Protein AF-A0A2T7UKS5-F1 (afdb_monomer_lite)

Radius of gyration: 19.74 Å; chains: 1; bounding box: 50×30×57 Å

pLDDT: mean 91.19, std 11.35, range [45.59, 98.81]

InterPro domains:
  IPR016024 Armadillo-type fold [SSF48371] (32-199)

Sequence (202 aa):
MPEVRHLAETQLARHLPAIPPVVAAEVALARAESLERAWRISPAGRRLWRALLDRAPVALIQLLRTGQGRAVRQLFLRLMRDPAFDTALPMLLREAAHPSLRASALWWLVGGQVSYTAPQGPRWRGDHPAAGRRPLSVTPDVAEVMALGAADRSSQVRKVAAEMLKAYGVLDPQAARAVALRLAEDRNAGVRARAGWFLTPR

Foldseek 3Di:
DVVVVVVVLVVLVVCVVVQQLLNLLVCCLVCVLVQLVSCVVPPSSVVSNVSSCVNHVPNNLVCQQEDDDDSSVQSLLACLVDLVCLVSLVVCLQGRPYVVSVLQSLLCLLVQKHWHFARDDDPPVVDDRDTDMDGRPDNDPNLVSLVSQCPDPDPSSLLSSLVSLVSVCVVPVVSSLVSLVSQCPDPDPSSVVSSVVVVDDD

Secondary structure (DSSP, 8-state):
-HHHHHHHHHHHHHHGGGS-HHHHHHHHHHHHHHHHHHHTT-HHHHHHHHHHHHT-HHHHHHHHHH--HHHHHHHHHHHTTSGGGGGGHHHHHHH-SSHHHHHHHHHHHHHTEEEEEPPP--GGG-----EEEEE-SS---HHHHHHHHHH-SSHHHHHHHHHHHHHHHHH-HHHHHHHHHHHHT-SSHHHHHHHHHHHS--

Structure (mmCIF, N/CA/C/O backbone):
data_AF-A0A2T7UKS5-F1
#
_entry.id   AF-A0A2T7UKS5-F1
#
loop_
_atom_site.group_PDB
_atom_site.id
_atom_site.type_symbol
_atom_site.label_atom_id
_atom_site.label_alt_id
_atom_site.label_comp_id
_atom_site.label_asym_id
_atom_site.label_entity_id
_atom_site.label_seq_id
_atom_site.pdbx_PDB_ins_code
_atom_site.Cartn_x
_atom_site.Cartn_y
_atom_site.Cartn_z
_atom_site.occupancy
_atom_site.B_iso_or_equiv
_atom_site.auth_seq_id
_atom_site.auth_comp_id
_atom_site.auth_asym_id
_atom_site.auth_atom_id
_atom_site.pdbx_PDB_model_num
ATOM 1 N N . MET A 1 1 ? 30.585 6.283 -18.855 1.00 64.12 1 MET A N 1
ATOM 2 C CA . MET A 1 1 ? 30.571 5.931 -20.290 1.00 64.12 1 MET A CA 1
ATOM 3 C C . MET A 1 1 ? 29.226 6.288 -20.922 1.00 64.12 1 MET A C 1
ATOM 5 O O . MET A 1 1 ? 28.274 5.527 -20.771 1.00 64.12 1 MET A O 1
ATOM 9 N N . PRO A 1 2 ? 29.105 7.464 -21.563 1.00 75.88 2 PRO A N 1
ATOM 10 C CA . PRO A 1 2 ? 27.898 7.874 -22.289 1.00 75.88 2 PRO A CA 1
ATOM 11 C C . PRO A 1 2 ? 27.502 6.914 -23.423 1.00 75.88 2 PRO A C 1
ATOM 13 O O . PRO A 1 2 ? 26.316 6.644 -23.585 1.00 75.88 2 PRO A O 1
ATOM 16 N N . GLU A 1 3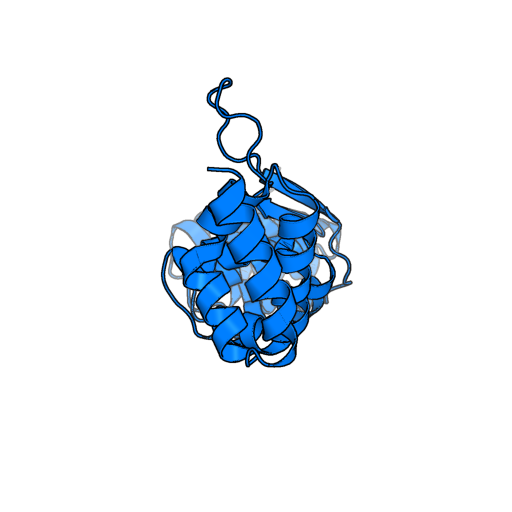 ? 28.481 6.342 -24.130 1.00 82.81 3 GLU A N 1
ATOM 17 C CA . GLU A 1 3 ? 28.281 5.428 -25.268 1.00 82.81 3 GLU A CA 1
ATOM 18 C C . GLU A 1 3 ? 27.598 4.115 -24.870 1.00 82.81 3 GLU A C 1
ATOM 20 O O . GLU A 1 3 ? 26.595 3.736 -25.467 1.00 82.81 3 GLU A O 1
ATOM 25 N N . VAL A 1 4 ? 28.057 3.466 -23.791 1.00 83.56 4 VAL A N 1
ATOM 26 C CA . VAL A 1 4 ? 27.437 2.235 -23.258 1.00 83.56 4 VAL A CA 1
ATOM 27 C C . VAL A 1 4 ? 25.977 2.474 -22.870 1.00 83.56 4 VAL A C 1
ATOM 29 O O . VAL A 1 4 ? 25.109 1.642 -23.129 1.00 83.56 4 VAL A O 1
ATOM 32 N N . ARG A 1 5 ? 25.682 3.631 -22.266 1.00 84.75 5 ARG A N 1
ATOM 33 C CA . ARG A 1 5 ? 24.310 4.002 -21.905 1.00 84.75 5 ARG A CA 1
ATOM 34 C C . ARG A 1 5 ? 23.455 4.239 -23.147 1.00 84.75 5 ARG A C 1
ATOM 36 O O . ARG A 1 5 ? 22.336 3.746 -23.187 1.00 84.75 5 ARG A O 1
ATOM 43 N N . HIS A 1 6 ? 23.969 4.975 -24.130 1.00 87.00 6 HIS A N 1
ATOM 44 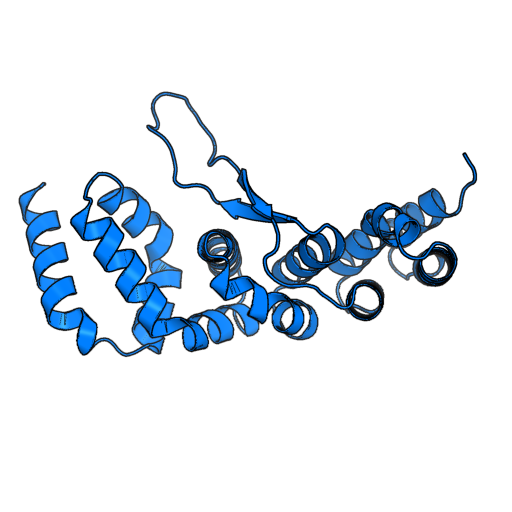C CA . HIS A 1 6 ? 23.244 5.238 -25.369 1.00 87.00 6 HIS A CA 1
ATOM 45 C C . HIS A 1 6 ? 22.943 3.938 -26.128 1.00 87.00 6 HIS A C 1
ATOM 47 O O . HIS A 1 6 ? 21.810 3.724 -26.547 1.00 87.00 6 HIS A O 1
ATOM 53 N N . LEU A 1 7 ? 23.914 3.022 -26.217 1.00 89.38 7 LEU A N 1
ATOM 54 C CA . LEU A 1 7 ? 23.701 1.700 -26.801 1.00 89.38 7 LEU A CA 1
ATOM 55 C C . LEU A 1 7 ? 22.622 0.916 -26.042 1.00 89.38 7 LEU A C 1
ATOM 57 O O . LEU A 1 7 ? 21.720 0.371 -26.670 1.00 89.38 7 LEU A O 1
ATOM 61 N N . ALA A 1 8 ? 22.669 0.893 -24.707 1.00 86.94 8 ALA A N 1
ATOM 62 C CA . ALA A 1 8 ? 21.654 0.220 -23.896 1.00 86.94 8 ALA A CA 1
ATOM 63 C C . ALA A 1 8 ? 20.248 0.818 -24.091 1.00 86.94 8 ALA A C 1
ATOM 65 O O . ALA A 1 8 ? 19.276 0.073 -24.187 1.00 86.94 8 ALA A O 1
ATOM 66 N N . GLU A 1 9 ? 20.135 2.145 -24.183 1.00 90.56 9 GLU A N 1
ATOM 67 C CA . GLU A 1 9 ? 18.873 2.836 -24.474 1.00 90.56 9 GLU A CA 1
ATOM 68 C C . GLU A 1 9 ? 18.340 2.462 -25.862 1.00 90.56 9 GLU A C 1
ATOM 70 O O . GLU A 1 9 ? 17.169 2.111 -25.990 1.00 90.56 9 GLU A O 1
ATOM 75 N N . THR A 1 10 ? 19.198 2.456 -26.884 1.00 92.38 10 THR A N 1
ATOM 76 C CA . THR A 1 10 ? 18.835 2.073 -28.255 1.00 92.38 10 THR A CA 1
ATOM 77 C C . THR A 1 10 ? 18.400 0.610 -28.346 1.00 92.38 10 THR A C 1
ATOM 79 O O . THR A 1 10 ? 17.380 0.309 -28.967 1.00 92.38 10 THR A O 1
ATOM 82 N N . GLN A 1 11 ? 19.129 -0.308 -27.704 1.00 92.19 11 GLN A N 1
ATOM 83 C CA . GLN A 1 11 ? 18.763 -1.726 -27.691 1.00 92.19 11 GLN A CA 1
ATOM 84 C C . GLN A 1 11 ? 17.458 -1.958 -26.931 1.00 92.19 11 GLN A C 1
ATOM 86 O O . GLN A 1 11 ? 16.582 -2.666 -27.424 1.00 92.19 11 GLN A O 1
ATOM 91 N N . LEU A 1 12 ? 17.276 -1.321 -25.771 1.00 89.44 12 LEU A N 1
ATOM 92 C CA . LEU A 1 12 ? 16.014 -1.428 -25.052 1.00 89.44 12 LEU A CA 1
ATOM 93 C C . LEU A 1 12 ? 14.864 -0.876 -25.890 1.00 89.44 12 LEU A C 1
ATOM 95 O O . LEU A 1 12 ? 13.865 -1.563 -26.025 1.00 89.44 12 LEU A O 1
ATOM 99 N N . ALA A 1 13 ? 15.002 0.303 -26.499 1.00 91.88 13 ALA A N 1
ATOM 100 C CA . ALA A 1 13 ? 13.963 0.877 -27.353 1.00 91.88 13 ALA A CA 1
ATOM 101 C C . ALA A 1 13 ? 13.554 -0.073 -28.492 1.00 91.88 13 ALA A C 1
ATOM 103 O O . ALA A 1 13 ? 12.364 -0.248 -28.747 1.00 91.88 13 ALA A O 1
ATOM 104 N N . ARG A 1 14 ? 14.534 -0.727 -29.129 1.00 94.88 14 ARG A N 1
ATOM 105 C CA . ARG A 1 14 ? 14.312 -1.702 -30.204 1.00 94.88 14 ARG A CA 1
ATOM 106 C C . ARG A 1 14 ? 13.566 -2.945 -29.725 1.00 94.88 14 ARG A C 1
ATOM 108 O O . ARG A 1 14 ? 12.664 -3.416 -30.409 1.00 94.88 14 ARG A O 1
ATOM 115 N N . HIS A 1 15 ? 13.954 -3.490 -28.575 1.00 92.38 15 HIS A N 1
ATOM 116 C CA . HIS A 1 15 ? 13.439 -4.772 -28.097 1.00 92.38 15 HIS A CA 1
ATOM 117 C C . HIS A 1 15 ? 12.226 -4.648 -27.174 1.00 92.38 15 HIS A C 1
ATOM 119 O O . HIS A 1 15 ? 11.513 -5.631 -26.991 1.00 92.38 15 HIS A O 1
ATOM 125 N N . LEU A 1 16 ? 11.942 -3.458 -26.637 1.00 90.25 16 LEU A N 1
ATOM 126 C CA . LEU A 1 16 ? 10.852 -3.200 -25.695 1.00 90.25 16 LEU A CA 1
ATOM 127 C C . LEU A 1 16 ? 9.497 -3.792 -26.126 1.00 90.25 16 LEU A C 1
ATOM 129 O O . LEU A 1 16 ? 8.848 -4.406 -25.275 1.00 90.25 16 LEU A O 1
ATOM 133 N N . PRO A 1 17 ? 9.061 -3.691 -27.401 1.00 91.19 17 PRO A N 1
ATOM 134 C CA . PRO A 1 17 ? 7.786 -4.268 -27.830 1.00 91.19 17 PRO A CA 1
ATOM 135 C C . PRO A 1 17 ? 7.723 -5.797 -27.718 1.00 91.19 17 PRO A C 1
ATOM 137 O O . PRO A 1 17 ? 6.633 -6.343 -27.563 1.00 91.19 17 PRO A O 1
ATOM 140 N N . ALA A 1 18 ? 8.871 -6.476 -27.775 1.00 93.44 18 ALA A N 1
ATOM 141 C CA . ALA A 1 18 ? 8.985 -7.930 -27.713 1.00 93.44 18 ALA A CA 1
ATOM 142 C C . ALA A 1 18 ? 9.259 -8.462 -26.295 1.00 93.44 18 ALA A C 1
ATOM 144 O O . ALA A 1 18 ? 9.181 -9.668 -26.080 1.00 93.44 18 ALA A O 1
ATOM 145 N N . ILE A 1 19 ? 9.571 -7.596 -25.319 1.00 92.88 19 ILE A N 1
ATOM 146 C CA . ILE A 1 19 ? 9.811 -8.023 -23.934 1.00 92.88 19 ILE A CA 1
ATOM 147 C C . ILE A 1 19 ? 8.487 -8.513 -23.319 1.00 92.88 19 ILE A C 1
ATOM 149 O O . ILE A 1 19 ? 7.530 -7.728 -23.247 1.00 92.88 19 ILE A O 1
ATOM 153 N N . PRO A 1 20 ? 8.418 -9.772 -22.835 1.00 95.25 20 PRO A N 1
ATOM 154 C CA . PRO A 1 20 ? 7.239 -10.275 -22.141 1.00 95.25 20 PRO A CA 1
ATOM 155 C C . PRO A 1 20 ? 6.973 -9.496 -20.841 1.00 95.25 20 PRO A C 1
ATOM 157 O O . PRO A 1 20 ? 7.925 -9.184 -20.118 1.00 95.25 20 PRO A O 1
ATOM 160 N N . PRO A 1 21 ? 5.704 -9.237 -20.468 1.00 95.00 21 PRO A N 1
ATOM 161 C CA . PRO A 1 21 ? 5.367 -8.510 -19.240 1.00 95.00 21 PRO A CA 1
ATOM 162 C C . PRO A 1 21 ? 5.988 -9.096 -17.963 1.00 95.00 21 PRO A C 1
ATOM 164 O O . PRO A 1 21 ? 6.411 -8.352 -17.082 1.00 95.00 21 PRO A O 1
ATOM 167 N N . VAL A 1 22 ? 6.088 -10.426 -17.872 1.00 95.19 22 VAL A N 1
ATOM 168 C CA . VAL A 1 22 ? 6.712 -11.113 -16.727 1.00 95.19 22 VAL A CA 1
ATOM 169 C C . VAL A 1 22 ? 8.200 -10.777 -16.630 1.00 95.19 22 VAL A C 1
ATOM 171 O O . VAL A 1 22 ? 8.664 -10.374 -15.568 1.00 95.19 22 VAL A O 1
ATOM 174 N N . VAL A 1 23 ? 8.925 -10.822 -17.751 1.00 94.56 23 VAL A N 1
ATOM 175 C CA . VAL A 1 23 ? 10.351 -10.463 -17.802 1.00 94.56 23 VAL A CA 1
ATOM 176 C C . VAL A 1 23 ? 10.550 -8.990 -17.442 1.00 94.56 23 VAL A C 1
ATOM 178 O O . VAL A 1 23 ? 11.461 -8.649 -16.691 1.00 94.56 23 VAL A O 1
ATOM 181 N N . ALA A 1 24 ? 9.675 -8.097 -17.915 1.00 93.44 24 ALA A N 1
ATOM 182 C CA . ALA A 1 24 ? 9.709 -6.687 -17.528 1.00 93.44 24 ALA A CA 1
ATOM 183 C C . ALA A 1 24 ? 9.529 -6.497 -16.007 1.00 93.44 24 ALA A C 1
ATOM 185 O O . ALA A 1 24 ? 10.262 -5.715 -15.395 1.00 93.44 24 ALA A O 1
ATOM 186 N N . ALA A 1 25 ? 8.610 -7.241 -15.383 1.00 94.94 25 ALA A N 1
ATOM 187 C CA . ALA A 1 25 ? 8.399 -7.213 -13.936 1.00 94.94 25 ALA A CA 1
ATOM 188 C C . ALA A 1 25 ? 9.594 -7.784 -13.148 1.00 94.94 25 ALA A C 1
ATOM 190 O O . ALA A 1 25 ? 9.995 -7.205 -12.136 1.00 94.94 25 ALA A O 1
ATOM 191 N N . GLU A 1 26 ? 10.210 -8.868 -13.622 1.00 93.88 26 GLU A N 1
ATOM 192 C CA . GLU A 1 26 ? 11.418 -9.454 -13.025 1.00 93.88 26 GLU A CA 1
ATOM 193 C C . GLU A 1 26 ? 12.613 -8.500 -13.099 1.00 93.88 26 GLU A C 1
ATOM 195 O O . GLU A 1 26 ? 13.299 -8.272 -12.098 1.00 93.88 26 GLU A O 1
ATOM 200 N N . VAL A 1 27 ? 12.824 -7.869 -14.258 1.00 92.38 27 VAL A N 1
ATOM 201 C CA . VAL A 1 27 ? 13.844 -6.828 -14.430 1.00 92.38 27 VAL A CA 1
ATOM 202 C C . VAL A 1 27 ? 13.574 -5.665 -13.481 1.00 92.38 27 VAL A C 1
ATOM 204 O O . VAL A 1 27 ? 14.508 -5.159 -12.853 1.00 92.38 27 VAL A O 1
ATOM 207 N N . ALA A 1 28 ? 12.313 -5.257 -13.323 1.00 92.69 28 ALA A N 1
ATOM 208 C CA . ALA A 1 28 ? 11.955 -4.205 -12.387 1.00 92.69 28 ALA A CA 1
ATOM 209 C C . ALA A 1 28 ? 12.294 -4.588 -10.940 1.00 92.69 28 ALA A C 1
ATOM 211 O O . ALA A 1 28 ? 12.948 -3.811 -10.242 1.00 92.69 28 ALA A O 1
ATOM 212 N N . LEU A 1 29 ? 11.937 -5.797 -10.504 1.00 94.31 29 LEU A N 1
ATOM 213 C CA . LEU A 1 29 ? 12.276 -6.290 -9.171 1.00 94.31 29 LEU A CA 1
ATOM 214 C C . LEU A 1 29 ? 13.793 -6.323 -8.940 1.00 94.31 29 LEU A C 1
ATOM 216 O O . LEU A 1 29 ? 14.269 -5.868 -7.899 1.00 94.31 29 LEU A O 1
ATOM 220 N N . ALA A 1 30 ? 14.550 -6.842 -9.907 1.00 92.56 30 ALA A N 1
ATOM 221 C CA . ALA A 1 30 ? 15.983 -7.060 -9.763 1.00 92.56 30 ALA A CA 1
ATOM 222 C C . ALA A 1 30 ? 16.814 -5.776 -9.917 1.00 92.56 30 ALA A C 1
ATOM 224 O O . ALA A 1 30 ? 17.886 -5.655 -9.318 1.00 92.56 30 ALA A O 1
ATOM 225 N N . ARG A 1 31 ? 16.371 -4.826 -10.753 1.00 89.19 31 ARG A N 1
ATOM 226 C CA . ARG A 1 31 ? 17.226 -3.736 -11.258 1.00 89.19 31 ARG A CA 1
ATOM 227 C C . ARG A 1 31 ? 16.648 -2.331 -11.118 1.00 89.19 31 ARG A C 1
ATOM 229 O O . ARG A 1 31 ? 17.375 -1.395 -11.450 1.00 89.19 31 ARG A O 1
ATOM 236 N N . ALA A 1 32 ? 15.430 -2.137 -10.596 1.00 86.81 32 ALA A N 1
ATOM 237 C CA . ALA A 1 32 ? 14.797 -0.809 -10.520 1.00 86.81 32 ALA A CA 1
ATOM 238 C C . ALA A 1 32 ? 15.717 0.274 -9.934 1.00 86.81 32 ALA A C 1
ATOM 240 O O . ALA A 1 32 ? 15.843 1.351 -10.505 1.00 86.81 32 ALA A O 1
ATOM 241 N N . GLU A 1 33 ? 16.412 0.001 -8.825 1.00 84.50 33 GLU A N 1
ATOM 242 C CA . GLU A 1 33 ? 17.302 1.000 -8.220 1.00 84.50 33 GLU A CA 1
ATOM 243 C C . GLU A 1 33 ? 18.474 1.384 -9.128 1.00 84.50 33 GLU A C 1
ATOM 245 O O . GLU A 1 33 ? 18.792 2.566 -9.282 1.00 84.50 33 GLU A O 1
ATOM 250 N N . SER A 1 34 ? 19.129 0.386 -9.720 1.00 83.69 34 SER A N 1
ATOM 251 C CA . SER A 1 34 ? 20.268 0.604 -10.607 1.00 83.69 34 SER A CA 1
ATOM 252 C C . SER A 1 34 ? 19.845 1.346 -11.871 1.00 83.69 34 SER A C 1
ATOM 254 O O . SER A 1 34 ? 20.541 2.276 -12.275 1.00 83.69 34 SER A O 1
ATOM 256 N N . LEU A 1 35 ? 18.700 0.979 -12.456 1.00 82.50 35 LEU A N 1
ATOM 257 C CA . LEU A 1 35 ? 18.147 1.621 -13.648 1.00 82.50 35 LEU A CA 1
ATOM 258 C C . LEU A 1 35 ? 17.754 3.072 -13.368 1.00 82.50 35 LEU A C 1
ATOM 260 O O . LEU A 1 35 ? 18.172 3.970 -14.096 1.00 82.50 35 LEU A O 1
ATOM 264 N N . GLU A 1 36 ? 17.050 3.337 -12.266 1.00 81.44 36 GLU A N 1
ATOM 265 C CA . GLU A 1 36 ? 16.684 4.705 -11.890 1.00 81.44 36 GLU A CA 1
ATOM 266 C C . GLU A 1 36 ? 17.908 5.579 -11.630 1.00 81.44 36 GLU A C 1
ATOM 268 O O . GLU A 1 36 ? 17.933 6.736 -12.043 1.00 81.44 36 GLU A O 1
ATOM 273 N N . ARG A 1 37 ? 18.958 5.033 -11.005 1.00 81.44 37 ARG A N 1
ATOM 274 C CA . ARG A 1 37 ? 20.216 5.758 -10.793 1.00 81.44 37 ARG A CA 1
ATOM 275 C C . ARG A 1 37 ? 20.938 6.042 -12.109 1.00 81.44 37 ARG A C 1
ATOM 277 O O . ARG A 1 37 ? 21.385 7.170 -12.318 1.00 81.44 37 ARG A O 1
ATOM 284 N N . ALA A 1 38 ? 21.056 5.038 -12.976 1.00 78.38 38 ALA A N 1
ATOM 285 C CA . ALA A 1 38 ? 21.773 5.138 -14.245 1.00 78.38 38 ALA A CA 1
ATOM 286 C C . ALA A 1 38 ? 21.085 6.102 -15.221 1.00 78.38 38 ALA A C 1
ATOM 288 O O . ALA A 1 38 ? 21.745 6.898 -15.894 1.00 78.38 38 ALA A O 1
ATOM 289 N N . TRP A 1 39 ? 19.754 6.066 -15.267 1.00 79.12 39 TRP A N 1
ATOM 290 C CA . TRP A 1 39 ? 18.955 6.862 -16.192 1.00 79.12 39 TRP A CA 1
ATOM 291 C C . TRP A 1 39 ? 18.416 8.154 -15.589 1.00 79.12 39 TRP A C 1
ATOM 293 O O . TRP A 1 39 ? 17.820 8.950 -16.310 1.00 79.12 39 TRP A O 1
ATOM 303 N N . ARG A 1 40 ? 18.707 8.457 -14.315 1.00 73.50 40 ARG A N 1
ATOM 304 C CA . ARG A 1 40 ? 18.385 9.754 -13.693 1.00 73.50 40 ARG A CA 1
ATOM 305 C C . ARG A 1 40 ? 18.806 10.935 -14.565 1.00 73.50 40 ARG A C 1
ATOM 307 O O . ARG A 1 40 ? 18.060 11.900 -14.673 1.00 73.50 40 ARG A O 1
ATOM 314 N N . ILE A 1 41 ? 19.967 10.840 -15.211 1.00 74.75 41 ILE A N 1
ATOM 315 C CA . ILE A 1 41 ? 20.548 11.896 -16.054 1.00 74.75 41 ILE A CA 1
ATOM 316 C C . ILE A 1 41 ? 20.212 11.765 -17.550 1.00 74.75 41 ILE A C 1
ATOM 318 O O . ILE A 1 41 ? 20.682 12.574 -18.338 1.00 74.75 41 ILE A O 1
ATOM 322 N N . SER A 1 42 ? 19.396 10.782 -17.950 1.00 83.88 42 SER A N 1
ATOM 323 C CA . SER A 1 42 ? 18.981 10.570 -19.344 1.00 83.88 42 SER A CA 1
ATOM 324 C C . SER A 1 42 ? 17.461 10.687 -19.492 1.00 83.88 42 SER A C 1
ATOM 326 O O . SER A 1 42 ? 16.730 9.809 -19.026 1.00 83.88 42 SER A O 1
ATOM 328 N N . PRO A 1 43 ? 16.941 11.739 -20.154 1.00 86.19 43 PRO A N 1
ATOM 329 C CA . PRO A 1 43 ? 15.516 11.836 -20.460 1.00 86.19 43 PRO A CA 1
ATOM 330 C C . PRO A 1 43 ? 14.982 10.632 -21.248 1.00 86.19 43 PRO A C 1
ATOM 332 O O . PRO A 1 43 ? 13.868 10.186 -20.980 1.00 86.19 43 PRO A O 1
ATOM 335 N N . ALA A 1 44 ? 15.776 10.083 -22.174 1.00 88.19 44 ALA A N 1
ATOM 336 C CA . ALA A 1 44 ? 15.412 8.902 -22.955 1.00 88.19 44 ALA A CA 1
ATOM 337 C C . ALA A 1 44 ? 15.316 7.651 -22.073 1.00 88.19 44 ALA A C 1
ATOM 339 O O . ALA A 1 44 ? 14.283 6.984 -22.075 1.00 88.19 44 ALA A O 1
ATOM 340 N N . GLY A 1 45 ? 16.327 7.395 -21.237 1.00 87.62 45 GLY A N 1
ATOM 341 C CA . GLY A 1 45 ? 16.306 6.283 -20.287 1.00 87.62 45 GLY A CA 1
ATOM 342 C C . GLY A 1 45 ? 15.124 6.357 -19.311 1.00 87.62 45 GLY A C 1
ATOM 343 O O . GLY A 1 45 ? 14.460 5.353 -19.071 1.00 87.62 45 GLY A O 1
ATOM 344 N N . ARG A 1 46 ? 14.772 7.552 -18.805 1.00 85.50 46 ARG A N 1
ATOM 345 C CA . ARG A 1 46 ? 13.578 7.719 -17.948 1.00 85.50 46 ARG A CA 1
ATOM 346 C C . ARG A 1 46 ? 12.281 7.344 -18.668 1.00 85.50 46 ARG A C 1
ATOM 348 O O . ARG A 1 46 ? 11.425 6.707 -18.059 1.00 85.50 46 ARG A O 1
ATOM 355 N N . ARG A 1 47 ? 12.136 7.726 -19.943 1.00 89.44 47 ARG A N 1
ATOM 356 C CA . ARG A 1 47 ? 10.970 7.349 -20.759 1.00 89.44 47 ARG A CA 1
ATOM 357 C C . ARG A 1 47 ? 10.921 5.844 -21.006 1.00 89.44 47 ARG A C 1
ATOM 359 O O . ARG A 1 47 ? 9.862 5.257 -20.841 1.00 89.44 47 ARG A O 1
ATOM 366 N N . LEU A 1 48 ? 12.055 5.222 -21.329 1.00 89.88 48 LEU A N 1
ATOM 367 C CA . LEU A 1 48 ? 12.138 3.777 -21.555 1.00 89.88 48 LEU A CA 1
ATOM 368 C C . LEU A 1 48 ? 11.833 2.969 -20.292 1.00 89.88 48 LEU A C 1
ATOM 370 O O . LEU A 1 48 ? 11.127 1.970 -20.368 1.00 89.88 48 LEU A O 1
ATOM 374 N N . TRP A 1 49 ? 12.304 3.418 -19.125 1.00 88.12 49 TRP A N 1
ATOM 375 C CA . TRP A 1 49 ? 11.945 2.799 -17.848 1.00 88.12 49 TRP A CA 1
ATOM 376 C C . TRP A 1 49 ? 10.444 2.841 -17.587 1.00 88.12 49 TRP A C 1
ATOM 378 O O . TRP A 1 49 ? 9.858 1.820 -17.242 1.00 88.12 49 TRP A O 1
ATOM 388 N N . ARG A 1 50 ? 9.816 4.005 -17.784 1.00 87.94 50 ARG A N 1
ATOM 389 C CA . ARG A 1 50 ? 8.365 4.137 -17.631 1.00 87.94 50 ARG A CA 1
ATOM 390 C C . ARG A 1 50 ? 7.625 3.229 -18.612 1.00 87.94 50 ARG A C 1
ATOM 392 O O . ARG A 1 50 ? 6.820 2.420 -18.181 1.00 87.94 50 ARG A O 1
ATOM 399 N N . ALA A 1 51 ? 8.007 3.259 -19.887 1.00 90.56 51 ALA A N 1
ATOM 400 C CA . ALA A 1 51 ? 7.407 2.411 -20.910 1.00 90.56 51 ALA A CA 1
ATOM 401 C C . ALA A 1 51 ? 7.576 0.904 -20.626 1.00 90.56 51 ALA A C 1
ATOM 403 O O . ALA A 1 51 ? 6.711 0.113 -20.989 1.00 90.56 51 ALA A O 1
ATOM 404 N N . LEU A 1 52 ? 8.659 0.486 -19.960 1.00 89.69 52 LEU A N 1
ATOM 405 C CA . LEU A 1 52 ? 8.830 -0.896 -19.502 1.00 89.69 52 LEU A CA 1
ATOM 406 C C . LEU A 1 52 ? 7.829 -1.264 -18.399 1.00 89.69 52 LEU A C 1
ATOM 408 O O . LEU A 1 52 ? 7.246 -2.345 -18.449 1.00 89.69 52 LEU A O 1
ATOM 412 N N . LEU A 1 53 ? 7.617 -0.377 -17.423 1.00 89.62 53 LEU A N 1
ATOM 413 C CA . LEU A 1 53 ? 6.655 -0.597 -16.340 1.00 89.62 53 LEU A CA 1
ATOM 414 C C . LEU A 1 53 ? 5.206 -0.597 -16.848 1.00 89.62 53 LEU A C 1
ATOM 416 O O . LEU A 1 53 ? 4.433 -1.475 -16.464 1.00 89.62 53 LEU A O 1
ATOM 420 N N . ASP A 1 54 ? 4.869 0.320 -17.756 1.00 90.75 54 ASP A N 1
ATOM 421 C CA . ASP A 1 54 ? 3.523 0.476 -18.330 1.00 90.75 54 ASP A CA 1
ATOM 422 C C . ASP A 1 54 ? 3.071 -0.762 -19.119 1.00 90.75 54 ASP A C 1
ATOM 424 O O . ASP A 1 54 ? 1.879 -1.018 -19.276 1.00 90.75 54 ASP A O 1
ATOM 428 N N . ARG A 1 55 ? 4.019 -1.576 -19.594 1.00 88.81 55 ARG A N 1
ATOM 429 C CA . ARG A 1 55 ? 3.736 -2.844 -20.282 1.00 88.81 55 ARG A CA 1
ATOM 430 C C . ARG A 1 55 ? 3.442 -4.006 -19.340 1.00 88.81 55 ARG A C 1
ATOM 432 O O . ARG A 1 55 ? 2.971 -5.047 -19.794 1.00 88.81 55 ARG A O 1
ATOM 439 N N . ALA A 1 56 ? 3.739 -3.862 -18.053 1.00 93.94 56 ALA A N 1
ATOM 440 C CA . ALA A 1 56 ? 3.680 -4.949 -17.089 1.00 93.94 56 ALA A CA 1
ATOM 441 C C . ALA A 1 56 ? 2.821 -4.681 -15.837 1.00 93.94 56 ALA A C 1
ATOM 443 O O . ALA A 1 56 ? 3.117 -5.291 -14.810 1.00 93.94 56 ALA A O 1
ATOM 444 N N . PRO A 1 57 ? 1.748 -3.858 -15.851 1.00 93.44 57 PRO A N 1
ATOM 445 C CA . PRO A 1 57 ? 1.022 -3.523 -14.624 1.00 93.44 57 PRO A CA 1
ATOM 446 C C . PRO A 1 57 ? 0.473 -4.773 -13.928 1.00 93.44 57 PRO A C 1
ATOM 448 O O . PRO A 1 57 ? 0.685 -4.954 -12.731 1.00 93.44 57 PRO A O 1
ATOM 451 N N . VAL A 1 58 ? -0.131 -5.699 -14.681 1.00 95.12 58 VAL A N 1
ATOM 452 C CA . VAL A 1 58 ? -0.661 -6.959 -14.133 1.00 95.12 58 VAL A CA 1
ATOM 453 C C . VAL A 1 58 ? 0.457 -7.835 -13.561 1.00 95.12 58 VAL A C 1
ATOM 455 O O . VAL A 1 58 ? 0.341 -8.306 -12.433 1.00 95.12 58 VAL A O 1
ATOM 458 N N . ALA A 1 59 ? 1.558 -8.026 -14.293 1.00 96.88 59 ALA A N 1
ATOM 459 C CA . ALA A 1 59 ? 2.679 -8.850 -13.835 1.00 96.88 59 ALA A CA 1
ATOM 460 C C . ALA A 1 59 ? 3.375 -8.250 -12.598 1.00 96.88 59 ALA A C 1
ATOM 462 O O . ALA A 1 59 ? 3.717 -8.978 -11.667 1.00 96.88 59 ALA A O 1
ATOM 463 N N . LEU A 1 60 ? 3.518 -6.923 -12.540 1.00 97.12 60 LEU A N 1
ATOM 464 C CA . LEU A 1 60 ? 4.035 -6.203 -11.376 1.00 97.12 60 LEU A CA 1
ATOM 465 C C . LEU A 1 60 ? 3.116 -6.386 -10.165 1.00 97.12 60 LEU A C 1
ATOM 467 O O . LEU A 1 60 ? 3.594 -6.716 -9.085 1.00 97.12 60 LEU A O 1
ATOM 471 N N . ILE A 1 61 ? 1.801 -6.230 -10.338 1.00 97.06 61 ILE A N 1
ATOM 472 C CA . ILE A 1 61 ? 0.820 -6.439 -9.266 1.00 97.06 61 ILE A CA 1
ATOM 473 C C . ILE A 1 61 ? 0.869 -7.887 -8.760 1.00 97.06 61 ILE A C 1
ATOM 475 O O . ILE A 1 61 ? 0.862 -8.110 -7.550 1.00 97.06 61 ILE A O 1
ATOM 479 N N . GLN A 1 62 ? 0.979 -8.868 -9.659 1.00 97.44 62 GLN A N 1
ATOM 480 C CA . GLN A 1 62 ? 1.129 -10.276 -9.286 1.00 97.44 62 GLN A CA 1
ATOM 481 C C . GLN A 1 62 ? 2.401 -10.527 -8.477 1.00 97.44 62 GLN A C 1
ATOM 483 O O . GLN A 1 62 ? 2.348 -11.186 -7.440 1.00 97.44 62 GLN A O 1
ATOM 488 N N . LEU A 1 63 ? 3.519 -9.933 -8.895 1.00 97.19 63 LEU A N 1
ATOM 489 C CA . LEU A 1 63 ? 4.781 -9.998 -8.168 1.00 97.19 63 LEU A CA 1
ATOM 490 C C . LEU A 1 63 ? 4.652 -9.382 -6.769 1.00 97.19 63 LEU A C 1
ATOM 492 O O . LEU A 1 63 ? 5.131 -9.958 -5.795 1.00 97.19 63 LEU A O 1
ATOM 496 N N . LEU A 1 64 ? 3.982 -8.234 -6.639 1.00 97.94 64 LEU A N 1
ATOM 497 C CA . LEU A 1 64 ? 3.725 -7.608 -5.338 1.00 97.94 64 LEU A CA 1
ATOM 498 C C . LEU A 1 64 ? 2.812 -8.457 -4.447 1.00 97.94 64 LEU A C 1
ATOM 500 O O . LEU A 1 64 ? 2.992 -8.485 -3.229 1.00 97.94 64 LEU A O 1
ATOM 504 N N . ARG A 1 65 ? 1.836 -9.143 -5.047 1.00 98.19 65 ARG A N 1
ATOM 505 C CA . ARG A 1 65 ? 0.895 -10.004 -4.336 1.00 98.19 65 ARG A CA 1
ATOM 506 C C . ARG A 1 65 ? 1.586 -11.229 -3.744 1.00 98.19 65 ARG A C 1
ATOM 508 O O . ARG A 1 65 ? 1.368 -11.537 -2.578 1.00 98.19 65 ARG A O 1
ATOM 515 N N . THR A 1 66 ? 2.401 -11.936 -4.518 1.00 97.50 66 THR A N 1
ATOM 516 C CA . THR A 1 66 ? 2.972 -13.230 -4.098 1.00 97.50 66 THR A CA 1
ATOM 517 C C . THR A 1 66 ? 4.384 -13.113 -3.529 1.00 97.50 66 THR A C 1
ATOM 519 O O . THR A 1 66 ? 4.813 -13.962 -2.747 1.00 97.50 66 THR A O 1
ATOM 522 N N . GLY A 1 67 ? 5.106 -12.056 -3.897 1.00 94.56 67 GLY A N 1
ATOM 523 C CA . GLY A 1 67 ? 6.510 -11.871 -3.575 1.00 94.56 67 GLY A CA 1
ATOM 524 C C . GLY A 1 67 ? 6.797 -11.602 -2.097 1.00 94.56 67 GLY A C 1
ATOM 525 O O . GLY A 1 67 ? 5.962 -11.123 -1.326 1.00 94.56 67 GLY A O 1
ATOM 526 N N . GLN A 1 68 ? 8.042 -11.881 -1.709 1.00 92.19 68 GLN A N 1
ATOM 527 C CA . GLN A 1 68 ? 8.569 -11.679 -0.361 1.00 92.19 68 GLN A CA 1
ATOM 528 C C . GLN A 1 68 ? 9.905 -10.930 -0.379 1.00 92.19 68 GLN A C 1
ATOM 530 O O . GLN A 1 68 ? 10.553 -10.763 -1.412 1.00 92.19 68 GLN A O 1
ATOM 535 N N . GLY A 1 69 ? 10.338 -10.490 0.801 1.00 92.69 69 GLY A N 1
ATOM 536 C CA . GLY A 1 69 ? 11.654 -9.895 0.999 1.00 92.69 69 GLY A CA 1
ATOM 537 C C . GLY A 1 69 ? 11.759 -8.415 0.623 1.00 92.69 69 GLY A C 1
ATOM 538 O O . GLY A 1 69 ? 10.817 -7.749 0.185 1.00 92.69 69 GLY A O 1
ATOM 539 N N . ARG A 1 70 ? 12.962 -7.874 0.837 1.00 92.25 70 ARG A N 1
ATOM 540 C CA . ARG A 1 70 ? 13.235 -6.431 0.771 1.00 92.25 70 ARG A CA 1
ATOM 541 C C . ARG A 1 70 ? 13.013 -5.835 -0.620 1.00 92.25 70 ARG A C 1
ATOM 543 O O . ARG A 1 70 ? 12.506 -4.717 -0.709 1.00 92.25 70 ARG A O 1
ATOM 550 N N . ALA A 1 71 ? 13.384 -6.557 -1.677 1.00 92.56 71 ALA A N 1
ATOM 551 C CA . ALA A 1 71 ? 13.275 -6.076 -3.053 1.00 92.56 71 ALA A CA 1
ATOM 552 C C . ALA A 1 71 ? 11.813 -5.809 -3.447 1.00 92.56 71 ALA A C 1
ATOM 554 O O . ALA A 1 71 ? 11.517 -4.764 -4.020 1.00 92.56 71 ALA A O 1
ATOM 555 N N . VAL A 1 72 ? 10.884 -6.680 -3.038 1.00 96.31 72 VAL A N 1
ATOM 556 C CA . VAL A 1 72 ? 9.445 -6.527 -3.313 1.00 96.31 72 VAL A CA 1
ATOM 557 C C . VAL A 1 72 ? 8.890 -5.277 -2.639 1.00 96.31 72 VAL A C 1
ATOM 559 O O . VAL A 1 72 ? 8.250 -4.455 -3.289 1.00 96.31 72 VAL A O 1
ATOM 562 N N . ARG A 1 73 ? 9.208 -5.058 -1.356 1.00 95.50 73 ARG A N 1
ATOM 563 C CA . ARG A 1 73 ? 8.832 -3.821 -0.651 1.00 95.50 73 ARG A CA 1
ATOM 564 C C . ARG A 1 73 ? 9.410 -2.578 -1.329 1.00 95.50 73 ARG A C 1
ATOM 566 O O . ARG A 1 73 ? 8.739 -1.556 -1.450 1.00 95.50 73 ARG A O 1
ATOM 573 N N . GLN A 1 74 ? 10.664 -2.646 -1.747 1.00 92.94 74 GLN A N 1
ATOM 574 C CA . GLN A 1 74 ? 11.331 -1.543 -2.422 1.00 92.94 74 GLN A CA 1
ATOM 575 C C . GLN A 1 74 ? 10.742 -1.247 -3.802 1.00 92.94 74 GLN A C 1
ATOM 577 O O . GLN A 1 74 ? 10.690 -0.081 -4.185 1.00 92.94 74 GLN A O 1
ATOM 582 N N . LEU A 1 75 ? 10.308 -2.266 -4.542 1.00 94.38 75 LEU A N 1
ATOM 583 C CA . LEU A 1 75 ? 9.593 -2.094 -5.800 1.00 94.38 75 LEU A CA 1
ATOM 584 C C . LEU A 1 75 ? 8.203 -1.504 -5.548 1.00 94.38 75 LEU A C 1
ATOM 586 O O . LEU A 1 75 ? 7.853 -0.515 -6.180 1.00 94.38 75 LEU A O 1
ATOM 590 N N . PHE A 1 76 ? 7.461 -2.031 -4.571 1.00 96.62 76 PHE A N 1
ATOM 591 C CA . PHE A 1 76 ? 6.155 -1.509 -4.167 1.00 96.62 76 PHE A CA 1
ATOM 592 C C . PHE A 1 76 ? 6.201 -0.001 -3.911 1.00 96.62 76 PHE A C 1
ATOM 594 O O . PHE A 1 76 ? 5.512 0.761 -4.580 1.00 96.62 76 PHE A O 1
ATOM 601 N N . LEU A 1 77 ? 7.093 0.453 -3.025 1.00 94.44 77 LEU A N 1
ATOM 602 C CA . LEU A 1 77 ? 7.238 1.877 -2.709 1.00 94.44 77 LEU A CA 1
ATOM 603 C C . LEU A 1 77 ? 7.659 2.728 -3.913 1.00 94.44 77 LEU A C 1
ATOM 605 O O . LEU A 1 77 ? 7.436 3.933 -3.901 1.00 94.44 77 LEU A O 1
ATOM 609 N N . ARG A 1 78 ? 8.286 2.143 -4.937 1.00 92.00 78 ARG A N 1
ATOM 610 C CA . ARG A 1 78 ? 8.640 2.850 -6.172 1.00 92.00 78 ARG A CA 1
ATOM 611 C C . ARG A 1 78 ? 7.451 2.976 -7.113 1.00 92.00 78 ARG A C 1
ATOM 613 O O . ARG A 1 78 ? 7.231 4.073 -7.620 1.00 92.00 78 ARG A O 1
ATOM 620 N N . LEU A 1 79 ? 6.697 1.894 -7.312 1.00 93.62 79 LEU A N 1
ATOM 621 C CA . LEU A 1 79 ? 5.513 1.857 -8.179 1.00 93.62 79 LEU A CA 1
ATOM 622 C C . LEU A 1 79 ? 4.413 2.799 -7.683 1.00 93.62 79 LEU A C 1
ATOM 624 O O . LEU A 1 79 ? 3.772 3.463 -8.485 1.00 93.62 79 LEU A O 1
ATOM 628 N N . MET A 1 80 ? 4.284 2.960 -6.364 1.00 94.88 80 MET A N 1
ATOM 629 C CA . MET A 1 80 ? 3.323 3.872 -5.729 1.00 94.88 80 MET A CA 1
ATOM 630 C C . MET A 1 80 ? 3.507 5.358 -6.076 1.00 94.88 80 MET A C 1
ATOM 632 O O . MET A 1 80 ? 2.658 6.180 -5.735 1.00 94.88 80 MET A O 1
ATOM 636 N N . ARG A 1 81 ? 4.577 5.730 -6.786 1.00 91.25 81 ARG A N 1
ATOM 637 C CA . ARG A 1 81 ? 4.687 7.050 -7.425 1.00 91.25 81 ARG A CA 1
ATOM 638 C C . ARG A 1 81 ? 3.582 7.306 -8.440 1.00 91.25 81 ARG A C 1
ATOM 640 O O . ARG A 1 81 ? 3.181 8.453 -8.600 1.00 91.25 81 ARG A O 1
ATOM 647 N N . ASP A 1 82 ? 3.133 6.260 -9.117 1.00 91.38 82 ASP A N 1
ATOM 648 C CA . ASP A 1 82 ? 2.127 6.343 -10.160 1.00 91.38 82 ASP A CA 1
ATOM 649 C C . ASP A 1 82 ? 0.728 6.065 -9.572 1.00 91.38 82 ASP A C 1
ATOM 651 O O . ASP A 1 82 ? 0.519 4.995 -8.988 1.00 91.38 82 ASP A O 1
ATOM 655 N N . PRO A 1 83 ? -0.224 7.012 -9.696 1.00 94.69 83 PRO A N 1
ATOM 656 C CA . PRO A 1 83 ? -1.606 6.838 -9.252 1.00 94.69 83 PRO A CA 1
ATOM 657 C C . PRO A 1 83 ? -2.334 5.634 -9.853 1.00 94.69 83 PRO A C 1
ATOM 659 O O . PRO A 1 83 ? -3.291 5.163 -9.242 1.00 94.69 83 PRO A O 1
ATOM 662 N N . ALA A 1 84 ? -1.900 5.112 -11.005 1.00 92.69 84 ALA A N 1
ATOM 663 C CA . ALA A 1 84 ? -2.530 3.955 -11.640 1.00 92.69 84 ALA A CA 1
ATOM 664 C C . ALA A 1 84 ? -2.507 2.701 -10.745 1.00 92.69 84 ALA A C 1
ATOM 666 O O . ALA A 1 84 ? -3.429 1.883 -10.791 1.00 92.69 84 ALA A O 1
ATOM 667 N N . PHE A 1 85 ? -1.493 2.568 -9.881 1.00 95.56 85 PHE A N 1
ATOM 668 C CA . PHE A 1 85 ? -1.376 1.426 -8.971 1.00 95.56 85 PHE A CA 1
ATOM 669 C C . PHE A 1 85 ? -2.260 1.526 -7.718 1.00 95.56 85 PHE A C 1
ATOM 671 O O . PHE A 1 85 ? -2.334 0.553 -6.965 1.00 95.56 85 PHE A O 1
ATOM 678 N N . ASP A 1 86 ? -2.962 2.641 -7.490 1.00 97.38 86 ASP A N 1
ATOM 679 C CA . ASP A 1 86 ? -3.856 2.778 -6.329 1.00 97.38 86 ASP A CA 1
ATOM 680 C C . ASP A 1 86 ? -5.022 1.793 -6.380 1.00 97.38 86 ASP A C 1
ATOM 682 O O . ASP A 1 86 ? -5.433 1.256 -5.353 1.00 97.38 86 ASP A O 1
ATOM 686 N N . THR A 1 87 ? -5.495 1.480 -7.587 1.00 96.69 87 THR A N 1
ATOM 687 C CA . THR A 1 87 ? -6.551 0.485 -7.832 1.00 96.69 87 THR A CA 1
ATOM 688 C C . THR A 1 87 ? -6.184 -0.911 -7.318 1.00 96.69 87 THR A C 1
ATOM 690 O O . THR A 1 87 ? -7.064 -1.696 -6.970 1.00 96.69 87 THR A O 1
ATOM 693 N N . ALA A 1 88 ? -4.889 -1.221 -7.202 1.00 97.38 88 ALA A N 1
ATOM 694 C CA . ALA A 1 88 ? -4.409 -2.495 -6.683 1.00 97.38 88 ALA A CA 1
ATOM 695 C C . ALA A 1 88 ? -4.327 -2.536 -5.148 1.00 97.38 88 ALA A C 1
ATOM 697 O O . ALA A 1 88 ? -4.222 -3.624 -4.581 1.00 97.38 88 ALA A O 1
ATOM 698 N N . LEU A 1 89 ? -4.364 -1.390 -4.455 1.00 98.31 89 LEU A N 1
ATOM 699 C CA . LEU A 1 89 ? -4.159 -1.323 -3.005 1.00 98.31 89 LEU A CA 1
ATOM 700 C C . LEU A 1 89 ? -5.181 -2.138 -2.195 1.00 98.31 89 LEU A C 1
ATOM 702 O O . LEU A 1 89 ? -4.737 -2.833 -1.279 1.00 98.31 89 LEU A O 1
ATOM 706 N N . PRO A 1 90 ? -6.495 -2.145 -2.509 1.00 97.75 90 PRO A N 1
ATOM 707 C CA . PRO A 1 90 ? -7.451 -2.990 -1.790 1.00 97.75 90 PRO A CA 1
ATOM 708 C C . PRO A 1 90 ? -7.147 -4.486 -1.932 1.00 97.75 90 PRO A C 1
ATOM 710 O O . PRO A 1 90 ? -7.172 -5.223 -0.950 1.00 97.75 90 PRO A O 1
ATOM 713 N N . MET A 1 91 ? -6.791 -4.944 -3.138 1.00 97.69 91 MET A N 1
ATOM 714 C CA . MET A 1 91 ? -6.368 -6.332 -3.353 1.00 97.69 91 MET A CA 1
ATOM 715 C C . MET A 1 91 ? -5.083 -6.631 -2.579 1.00 97.69 91 MET A C 1
ATOM 717 O O . MET A 1 91 ? -5.017 -7.628 -1.865 1.00 97.69 91 MET A O 1
ATOM 721 N N . LEU A 1 92 ? -4.080 -5.751 -2.649 1.00 98.44 92 LEU A N 1
ATOM 722 C CA . LEU A 1 92 ? -2.821 -5.949 -1.934 1.00 98.44 92 LEU A CA 1
ATOM 723 C C . LEU A 1 92 ? -3.029 -5.970 -0.419 1.00 98.44 92 LEU A C 1
ATOM 725 O O . LEU A 1 92 ? -2.384 -6.772 0.245 1.00 98.44 92 LEU A O 1
ATOM 729 N N . LEU A 1 93 ? -3.942 -5.163 0.131 1.00 98.62 93 LEU A N 1
ATOM 730 C CA . LEU A 1 93 ? -4.332 -5.236 1.539 1.00 98.62 93 LEU A CA 1
ATOM 731 C C . LEU A 1 93 ? -4.882 -6.617 1.912 1.00 98.62 93 LEU A C 1
ATOM 733 O O . LEU A 1 93 ? -4.553 -7.113 2.982 1.00 98.62 93 LEU A O 1
ATOM 737 N N . ARG A 1 94 ? -5.689 -7.245 1.053 1.00 98.06 94 ARG A N 1
ATOM 738 C CA . ARG A 1 94 ? -6.279 -8.566 1.329 1.00 98.06 94 ARG A CA 1
ATOM 739 C C . ARG A 1 94 ? -5.277 -9.704 1.130 1.00 98.06 94 ARG A C 1
ATOM 741 O O . ARG A 1 94 ? -5.169 -10.600 1.964 1.00 98.06 94 ARG A O 1
ATOM 748 N N . GLU A 1 95 ? -4.533 -9.667 0.030 1.00 97.94 95 GLU A N 1
ATOM 749 C CA . GLU A 1 95 ? -3.870 -10.854 -0.518 1.00 97.94 95 GLU A CA 1
ATOM 750 C C . GLU A 1 95 ? -2.345 -10.811 -0.444 1.00 97.94 95 GLU A C 1
ATOM 752 O O . GLU A 1 95 ? -1.718 -11.871 -0.500 1.00 97.94 95 GLU A O 1
ATOM 757 N N . ALA A 1 96 ? -1.717 -9.632 -0.309 1.00 98.50 96 ALA A N 1
ATOM 758 C CA . ALA A 1 96 ? -0.263 -9.552 -0.414 1.00 98.50 96 ALA A CA 1
ATOM 759 C C . ALA A 1 96 ? 0.411 -10.433 0.640 1.00 98.50 96 ALA A C 1
ATOM 761 O O . ALA A 1 96 ? 0.162 -10.319 1.844 1.00 98.50 96 ALA A O 1
ATOM 762 N N . ALA A 1 97 ? 1.313 -11.302 0.201 1.00 97.75 97 ALA A N 1
ATOM 763 C CA . ALA A 1 97 ? 2.012 -12.231 1.069 1.00 97.75 97 ALA A CA 1
ATOM 764 C C . ALA A 1 97 ? 2.894 -11.473 2.084 1.00 97.75 97 ALA A C 1
ATOM 766 O O . ALA A 1 97 ? 3.005 -11.877 3.247 1.00 97.75 97 ALA A O 1
ATOM 767 N N . HIS A 1 98 ? 3.449 -10.325 1.682 1.00 97.81 98 HIS A N 1
ATOM 768 C CA . HIS A 1 98 ? 4.298 -9.484 2.519 1.00 97.81 98 HIS A CA 1
ATOM 769 C C . HIS A 1 98 ? 3.467 -8.590 3.477 1.00 97.81 98 HIS A C 1
ATOM 771 O O . HIS A 1 98 ? 2.775 -7.676 3.024 1.00 97.81 98 HIS A O 1
ATOM 777 N N . PRO A 1 99 ? 3.580 -8.731 4.816 1.00 98.00 99 PRO A N 1
ATOM 778 C CA . PRO A 1 99 ? 2.768 -7.965 5.774 1.00 98.00 99 PRO A CA 1
ATOM 779 C C . PRO A 1 99 ? 2.994 -6.450 5.705 1.00 98.00 99 PRO A C 1
ATOM 781 O O . PRO A 1 99 ? 2.046 -5.685 5.831 1.00 98.00 99 PRO A O 1
ATOM 784 N N . SER A 1 100 ? 4.222 -5.992 5.443 1.00 97.75 100 SER A N 1
ATOM 785 C CA . SER A 1 100 ? 4.482 -4.557 5.261 1.00 97.75 100 SER A CA 1
ATOM 786 C C . SER A 1 100 ? 3.806 -3.930 4.034 1.00 97.75 100 SER A C 1
ATOM 788 O O . SER A 1 100 ? 3.617 -2.720 4.047 1.00 97.75 100 SER A O 1
ATOM 790 N N . LEU A 1 101 ? 3.4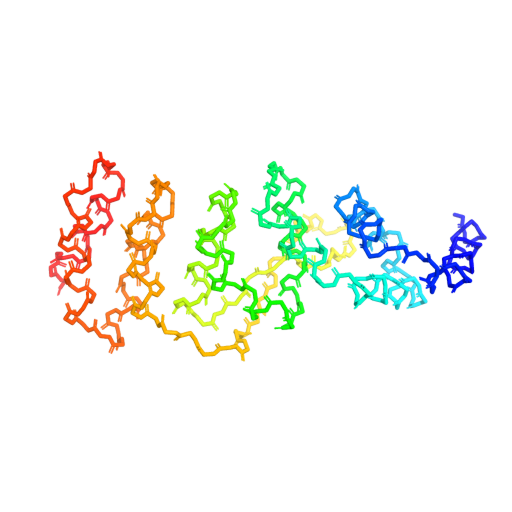61 -4.698 2.989 1.00 98.44 101 LEU A N 1
ATOM 791 C CA . LEU A 1 101 ? 2.654 -4.180 1.873 1.00 98.44 101 LEU A CA 1
ATOM 792 C C . LEU A 1 101 ? 1.218 -3.955 2.344 1.00 98.44 101 LEU A C 1
ATOM 794 O O . LEU A 1 101 ? 0.700 -2.856 2.179 1.00 98.44 101 LEU A O 1
ATOM 798 N N . ARG A 1 102 ? 0.630 -4.952 3.020 1.00 98.69 102 ARG A N 1
ATOM 799 C CA . ARG A 1 102 ? -0.716 -4.856 3.608 1.00 98.69 102 ARG A CA 1
ATOM 800 C C . ARG A 1 102 ? -0.822 -3.699 4.600 1.00 98.69 102 ARG A C 1
ATOM 802 O O . ARG A 1 102 ? -1.731 -2.888 4.507 1.00 98.69 102 ARG A O 1
ATOM 809 N N . ALA A 1 103 ? 0.160 -3.559 5.491 1.00 98.69 103 ALA A N 1
ATOM 810 C CA . ALA A 1 103 ? 0.221 -2.470 6.465 1.00 98.69 103 ALA A CA 1
ATOM 811 C C . ALA A 1 103 ? 0.296 -1.086 5.793 1.00 98.69 103 ALA A C 1
ATOM 813 O O . ALA A 1 103 ? -0.391 -0.160 6.210 1.00 98.69 103 ALA A O 1
ATOM 814 N N . SER A 1 104 ? 1.110 -0.940 4.743 1.00 98.44 104 SER A N 1
ATOM 815 C CA . SER A 1 104 ? 1.183 0.308 3.978 1.00 98.44 104 SER A CA 1
ATOM 816 C C . SER A 1 104 ? -0.111 0.594 3.215 1.00 98.44 104 SER A C 1
ATOM 818 O O . SER A 1 104 ? -0.588 1.721 3.269 1.00 98.44 104 SER A O 1
ATOM 820 N N . ALA A 1 105 ? -0.705 -0.414 2.569 1.00 98.69 105 ALA A N 1
ATOM 821 C CA . ALA A 1 105 ? -1.986 -0.273 1.885 1.00 98.69 105 ALA A CA 1
ATOM 822 C C . ALA A 1 105 ? -3.088 0.173 2.857 1.00 98.69 105 ALA A C 1
ATOM 824 O O . ALA A 1 105 ? -3.760 1.159 2.583 1.00 98.69 105 ALA A O 1
ATOM 825 N N . LEU A 1 106 ? -3.201 -0.468 4.026 1.00 98.81 106 LEU A N 1
ATOM 826 C CA . LEU A 1 106 ? -4.126 -0.070 5.090 1.00 98.81 106 LEU A CA 1
ATOM 827 C C . LEU A 1 106 ? -3.940 1.398 5.489 1.00 98.81 106 LEU A C 1
ATOM 829 O O . LEU A 1 106 ? -4.898 2.165 5.484 1.00 98.81 106 LEU A O 1
ATOM 833 N N . TRP A 1 107 ? -2.703 1.800 5.796 1.00 98.56 107 TRP A N 1
ATOM 834 C CA . TRP A 1 107 ? -2.401 3.179 6.183 1.00 98.56 107 TRP A CA 1
ATOM 835 C C . TRP A 1 107 ? -2.841 4.178 5.108 1.00 98.56 107 TRP A C 1
ATOM 837 O O . TRP A 1 107 ? -3.442 5.202 5.424 1.00 98.56 107 TRP A O 1
ATOM 847 N N . TRP A 1 108 ? -2.541 3.904 3.837 1.00 98.38 108 TRP A N 1
ATOM 848 C CA . TRP A 1 108 ? -2.828 4.839 2.748 1.00 98.38 108 TRP A CA 1
ATOM 849 C C . TRP A 1 108 ? -4.304 4.883 2.370 1.00 98.38 108 TRP A C 1
ATOM 851 O O . TRP A 1 108 ? -4.808 5.968 2.098 1.00 98.38 108 TRP A O 1
ATOM 861 N N . LEU A 1 109 ? -4.995 3.741 2.392 1.00 98.50 109 LEU A N 1
ATOM 862 C CA . LEU A 1 109 ? -6.429 3.661 2.113 1.00 98.50 109 LEU A CA 1
ATOM 863 C C . LEU A 1 109 ? -7.233 4.419 3.181 1.00 98.50 109 LEU A C 1
ATOM 865 O O . LEU A 1 109 ? -8.121 5.187 2.840 1.00 98.50 109 LEU A O 1
ATOM 869 N N . VAL A 1 110 ? -6.882 4.289 4.464 1.00 98.00 110 VAL A N 1
ATOM 870 C CA . VAL A 1 110 ? -7.577 5.027 5.536 1.00 98.00 110 VAL A CA 1
ATOM 871 C C . VAL A 1 110 ? -7.127 6.490 5.598 1.00 98.00 110 VAL A C 1
ATOM 873 O O . VAL A 1 110 ? -7.930 7.382 5.845 1.00 98.00 110 VAL A O 1
ATOM 876 N N . GLY A 1 111 ? -5.836 6.758 5.383 1.00 96.25 111 GLY A N 1
ATOM 877 C CA . GLY A 1 111 ? -5.258 8.099 5.494 1.00 96.25 111 GLY A CA 1
ATOM 878 C C . GLY A 1 111 ? -5.422 8.982 4.253 1.00 96.25 111 GLY A C 1
ATOM 879 O O . GLY A 1 111 ? -5.038 10.149 4.298 1.00 96.25 111 GLY A O 1
ATOM 880 N N . GLY A 1 112 ? -5.917 8.441 3.135 1.00 96.38 112 GLY A N 1
ATOM 881 C CA . GLY A 1 112 ? -6.123 9.170 1.876 1.00 96.38 112 GLY A CA 1
ATOM 882 C C . GLY A 1 112 ? -4.841 9.695 1.211 1.00 96.38 112 GLY A C 1
ATOM 883 O O . GLY A 1 112 ? -4.899 10.559 0.334 1.00 96.38 112 GLY A O 1
ATOM 884 N N . GLN A 1 113 ? -3.667 9.217 1.631 1.00 96.31 113 GLN A N 1
ATOM 885 C CA . GLN A 1 113 ? -2.359 9.685 1.162 1.00 96.31 113 GLN A CA 1
ATOM 886 C C . GLN A 1 113 ? -1.398 8.515 0.994 1.00 96.31 113 GLN A C 1
ATOM 888 O O . GLN A 1 113 ? -1.203 7.722 1.914 1.00 96.31 113 GLN A O 1
ATOM 893 N N . VAL A 1 114 ? -0.726 8.465 -0.152 1.00 97.06 114 VAL A N 1
ATOM 894 C CA . VAL A 1 114 ? 0.267 7.447 -0.496 1.00 97.06 114 VAL A CA 1
ATOM 895 C C . VAL A 1 114 ? 1.669 7.998 -0.260 1.00 97.06 114 VAL A C 1
ATOM 897 O O . VAL A 1 114 ? 2.018 9.070 -0.751 1.00 97.06 114 VAL A O 1
ATOM 900 N N . SER A 1 115 ? 2.492 7.250 0.479 1.00 94.25 115 SER A N 1
ATOM 901 C CA . SER A 1 115 ? 3.926 7.534 0.641 1.00 94.25 115 SER A CA 1
ATOM 902 C C . SER A 1 115 ? 4.760 6.638 -0.275 1.00 94.25 115 SER A C 1
ATOM 904 O O . SER A 1 115 ? 4.571 5.425 -0.292 1.00 94.25 115 SER A O 1
ATOM 906 N N . TYR A 1 116 ? 5.733 7.200 -0.986 1.00 93.06 116 TYR A N 1
ATOM 907 C CA . TYR A 1 116 ? 6.555 6.464 -1.951 1.00 93.06 116 TYR A CA 1
ATOM 908 C C . TYR A 1 116 ? 8.042 6.823 -1.846 1.00 93.06 116 TYR A C 1
ATOM 910 O O . TYR A 1 116 ? 8.429 7.833 -1.257 1.00 93.06 116 TYR A O 1
ATOM 918 N N . THR A 1 117 ? 8.910 5.997 -2.433 1.00 87.25 117 THR A N 1
ATOM 919 C CA . THR A 1 117 ? 10.343 6.310 -2.547 1.00 87.25 117 THR A CA 1
ATOM 920 C C . THR A 1 117 ? 10.552 7.345 -3.649 1.00 87.25 117 THR A C 1
ATOM 922 O O . THR A 1 117 ? 10.366 7.032 -4.828 1.00 87.25 117 THR A O 1
ATOM 925 N N . ALA A 1 118 ? 10.930 8.577 -3.292 1.00 78.88 118 ALA A N 1
ATOM 926 C CA . ALA A 1 118 ? 11.248 9.591 -4.290 1.00 78.88 118 ALA A CA 1
ATOM 927 C C . ALA A 1 118 ? 12.562 9.248 -5.021 1.00 78.88 118 ALA A C 1
ATOM 929 O O . ALA A 1 118 ? 13.444 8.592 -4.449 1.00 78.88 118 ALA A O 1
ATOM 930 N N . PRO A 1 119 ? 12.728 9.689 -6.282 1.00 69.69 119 PRO A N 1
ATOM 931 C CA . PRO A 1 119 ? 14.018 9.619 -6.958 1.00 69.69 119 PRO A CA 1
ATOM 932 C C . PRO A 1 119 ? 15.099 10.307 -6.114 1.00 69.69 119 PRO A C 1
ATO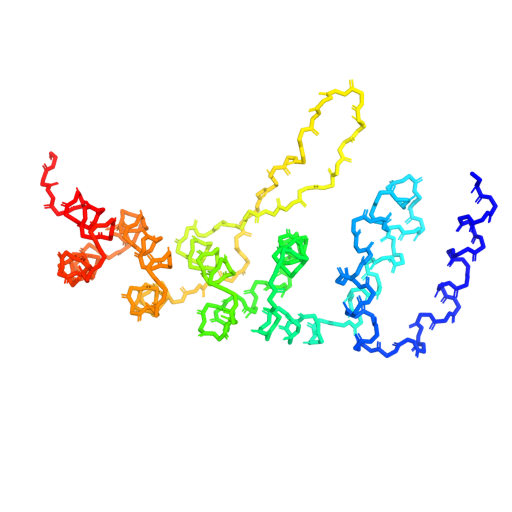M 934 O O . PRO A 1 119 ? 14.882 11.403 -5.602 1.00 69.69 119 PRO A O 1
ATOM 937 N N . GLN A 1 120 ? 16.269 9.680 -5.975 1.00 65.69 120 GLN A N 1
ATOM 938 C CA . GLN A 1 120 ? 17.390 10.280 -5.245 1.00 65.69 120 GLN A CA 1
ATOM 939 C C . GLN A 1 120 ? 17.832 11.585 -5.930 1.00 65.69 120 GLN A C 1
ATOM 941 O O . GLN A 1 120 ? 18.082 11.605 -7.142 1.00 65.69 120 GLN A O 1
ATOM 946 N N . GLY A 1 121 ? 17.959 12.658 -5.144 1.00 57.09 121 GLY A N 1
ATOM 947 C CA . GLY A 1 121 ? 18.649 13.882 -5.548 1.00 57.09 121 GLY A CA 1
ATOM 948 C C . GLY A 1 121 ? 20.164 13.663 -5.719 1.00 57.09 121 GLY A C 1
ATOM 949 O O . GLY A 1 121 ? 20.667 12.550 -5.533 1.00 57.09 121 GLY A O 1
ATOM 950 N N . PRO A 1 122 ? 20.930 14.692 -6.122 1.00 51.47 122 PRO A N 1
ATOM 951 C CA . PRO A 1 122 ? 22.389 14.608 -6.178 1.00 51.47 122 PRO A CA 1
ATOM 952 C C . PRO A 1 122 ? 22.984 14.184 -4.818 1.00 51.47 122 PRO A C 1
ATOM 954 O O . PRO A 1 122 ? 22.730 14.823 -3.805 1.00 51.47 122 PRO A O 1
ATOM 957 N N . ARG A 1 123 ? 23.809 13.123 -4.800 1.00 50.97 123 ARG A N 1
ATOM 958 C CA . ARG A 1 123 ? 24.365 12.484 -3.580 1.00 50.97 123 ARG A CA 1
ATOM 959 C C . ARG A 1 123 ? 25.251 13.379 -2.700 1.00 50.97 123 ARG A C 1
ATOM 961 O O . ARG A 1 123 ? 25.548 12.984 -1.579 1.00 50.97 123 ARG A O 1
ATOM 968 N N . TRP A 1 124 ? 25.666 14.556 -3.168 1.00 52.28 124 TRP A N 1
ATOM 969 C CA . TRP A 1 124 ? 26.577 15.443 -2.429 1.00 52.28 124 TRP A CA 1
ATOM 970 C C . TRP A 1 124 ? 25.963 16.087 -1.176 1.00 52.28 124 TRP A C 1
ATOM 972 O O . TRP A 1 124 ? 26.675 16.753 -0.437 1.00 52.28 124 TRP A O 1
ATOM 982 N N . ARG A 1 125 ? 24.670 15.870 -0.906 1.00 47.12 125 ARG A N 1
ATOM 983 C CA . ARG A 1 125 ? 23.987 16.365 0.299 1.00 47.12 125 ARG A CA 1
ATOM 984 C C . ARG A 1 125 ? 23.685 15.296 1.352 1.00 47.12 125 ARG A C 1
ATOM 986 O O . ARG A 1 125 ? 22.889 15.552 2.234 1.00 47.12 125 ARG A O 1
ATOM 993 N N . GLY A 1 126 ? 24.260 14.090 1.279 1.00 45.59 126 GLY A N 1
ATOM 994 C CA . GLY A 1 126 ? 23.973 13.051 2.288 1.00 45.59 126 GLY A CA 1
ATOM 995 C C . GLY A 1 126 ? 22.485 12.669 2.391 1.00 45.59 126 GLY A C 1
ATOM 996 O O . GLY A 1 126 ? 22.080 12.017 3.349 1.00 45.59 126 GLY A O 1
ATOM 997 N N . ASP A 1 127 ? 21.676 13.065 1.405 1.00 47.31 127 ASP A N 1
ATOM 998 C CA . ASP A 1 127 ? 20.228 12.942 1.452 1.00 47.31 127 ASP A CA 1
ATOM 999 C C . ASP A 1 127 ? 19.837 11.464 1.370 1.00 47.31 127 ASP A C 1
ATOM 1001 O O . ASP A 1 127 ? 20.038 10.781 0.356 1.00 47.31 127 ASP A O 1
ATOM 1005 N N . HIS A 1 128 ? 19.243 10.958 2.4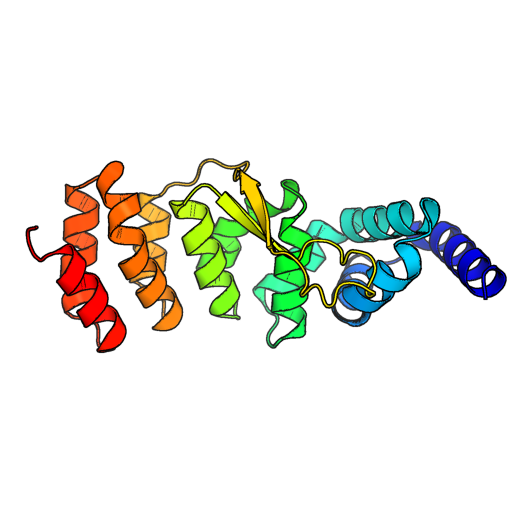49 1.00 50.12 128 HIS A N 1
ATOM 1006 C CA . HIS A 1 128 ? 18.439 9.745 2.390 1.00 50.12 128 HIS A CA 1
ATOM 1007 C C . HIS A 1 128 ? 17.364 9.913 1.302 1.00 50.12 128 HIS A C 1
ATOM 1009 O O . HIS A 1 128 ? 16.906 11.034 1.070 1.00 50.12 128 HIS A O 1
ATOM 1015 N N . PRO A 1 129 ? 16.936 8.838 0.608 1.00 55.97 129 PRO A N 1
ATOM 1016 C CA . PRO A 1 129 ? 15.851 8.957 -0.359 1.00 55.97 129 PRO A CA 1
ATOM 1017 C C . PRO A 1 129 ? 14.637 9.593 0.327 1.00 55.97 129 PRO A C 1
ATOM 1019 O O . PRO A 1 129 ? 14.068 9.000 1.245 1.00 55.97 129 PRO A O 1
ATOM 1022 N N . ALA A 1 130 ? 14.274 10.808 -0.093 1.00 63.03 130 ALA A N 1
ATOM 1023 C CA . ALA A 1 130 ? 13.137 11.515 0.471 1.00 63.03 130 ALA A CA 1
ATOM 1024 C C . ALA A 1 130 ? 11.874 10.665 0.272 1.00 63.03 130 ALA A C 1
ATOM 1026 O O . ALA A 1 130 ? 11.656 10.081 -0.796 1.00 63.03 130 ALA A O 1
ATOM 1027 N N . ALA A 1 131 ? 11.042 10.563 1.305 1.00 77.12 131 ALA A N 1
ATOM 1028 C CA . ALA A 1 131 ? 9.712 10.002 1.138 1.00 77.12 131 ALA A CA 1
ATOM 1029 C C . ALA A 1 131 ? 8.868 11.038 0.390 1.00 77.12 131 ALA A C 1
ATOM 1031 O O . ALA A 1 131 ? 8.625 12.130 0.903 1.00 77.12 131 ALA A O 1
ATOM 1032 N N . GLY A 1 132 ? 8.449 10.709 -0.829 1.00 86.62 132 GLY A N 1
ATOM 1033 C CA . GLY A 1 132 ? 7.449 11.501 -1.530 1.00 86.62 132 GLY A CA 1
ATOM 1034 C C . GLY A 1 132 ? 6.057 11.154 -1.015 1.00 86.62 132 GLY A C 1
ATOM 1035 O O . GLY A 1 132 ? 5.835 10.054 -0.501 1.00 86.62 132 GLY A O 1
ATOM 1036 N N . ARG A 1 133 ? 5.124 12.098 -1.137 1.00 92.81 133 ARG A N 1
ATOM 1037 C CA . ARG A 1 133 ? 3.718 11.906 -0.781 1.00 92.81 133 ARG A CA 1
ATOM 1038 C C . ARG A 1 133 ? 2.833 12.415 -1.902 1.00 92.81 133 ARG A C 1
ATOM 1040 O O . ARG A 1 133 ? 3.176 13.400 -2.551 1.00 92.81 133 ARG A O 1
ATOM 1047 N N . ARG A 1 134 ? 1.702 11.752 -2.108 1.00 95.06 134 ARG A N 1
ATOM 1048 C CA . ARG A 1 134 ? 0.637 12.225 -2.991 1.00 95.06 134 ARG A CA 1
ATOM 1049 C C . ARG A 1 134 ? -0.732 11.815 -2.448 1.00 95.06 134 ARG A C 1
ATOM 1051 O O . ARG A 1 134 ? -0.809 10.798 -1.751 1.00 95.06 134 ARG A O 1
ATOM 1058 N N . PRO A 1 135 ? -1.803 12.531 -2.820 1.00 97.06 135 PRO A N 1
ATOM 1059 C CA . PRO A 1 135 ? -3.158 12.054 -2.604 1.00 97.06 135 PRO A CA 1
ATOM 1060 C C . PRO A 1 135 ? -3.389 10.676 -3.222 1.00 97.06 135 PRO A C 1
ATOM 1062 O O . PRO A 1 135 ? -2.836 10.347 -4.280 1.00 97.06 135 PRO A O 1
ATOM 1065 N N . LEU A 1 136 ? -4.194 9.879 -2.526 1.00 96.69 136 LEU A N 1
ATOM 1066 C CA . LEU A 1 136 ? -4.763 8.648 -3.056 1.00 96.69 136 LEU A CA 1
ATOM 1067 C C . LEU A 1 136 ? -5.767 9.007 -4.165 1.00 96.69 136 LEU A C 1
ATOM 1069 O O . LEU A 1 136 ? -6.570 9.920 -3.988 1.00 96.69 136 LEU A O 1
ATOM 1073 N N . SER A 1 137 ? -5.705 8.324 -5.308 1.00 97.12 137 SER A N 1
ATOM 1074 C CA . SER A 1 137 ? -6.561 8.606 -6.473 1.00 97.12 137 SER A CA 1
ATOM 1075 C C . SER A 1 137 ? -7.885 7.839 -6.471 1.00 97.12 137 SER A C 1
ATOM 1077 O O . SER A 1 137 ? -8.766 8.133 -7.275 1.00 97.12 137 SER A O 1
ATOM 1079 N N . VAL A 1 138 ? -8.024 6.860 -5.578 1.00 95.94 138 VAL A N 1
ATOM 1080 C CA . VAL A 1 138 ? -9.227 6.040 -5.411 1.00 95.94 138 VAL A CA 1
ATOM 1081 C C . VAL A 1 138 ? -9.948 6.414 -4.123 1.00 95.94 138 VAL A C 1
ATOM 1083 O O . VAL A 1 138 ? -9.319 6.827 -3.150 1.00 95.94 138 VAL A O 1
ATOM 1086 N N . THR A 1 139 ? -11.263 6.218 -4.100 1.00 95.25 139 THR A N 1
ATOM 1087 C CA . THR A 1 139 ? -12.083 6.357 -2.892 1.00 95.25 139 THR A CA 1
ATOM 1088 C C . THR A 1 139 ? -12.333 4.967 -2.308 1.00 95.25 139 THR A C 1
ATOM 1090 O O . THR A 1 139 ? -13.091 4.199 -2.900 1.00 95.25 139 THR A O 1
ATOM 1093 N N . PRO A 1 140 ? -11.673 4.591 -1.202 1.00 94.88 140 PRO A N 1
ATOM 1094 C CA . PRO A 1 140 ? -11.863 3.278 -0.608 1.00 94.88 140 PRO A CA 1
ATOM 1095 C C . PRO A 1 140 ? -13.102 3.229 0.284 1.00 94.88 140 PRO A C 1
ATOM 1097 O O . PRO A 1 140 ? -13.464 4.221 0.917 1.00 94.88 140 PRO A O 1
ATOM 1100 N N . ASP A 1 141 ? -13.681 2.037 0.418 1.00 96.19 141 ASP A N 1
ATOM 1101 C CA . ASP A 1 141 ? -14.551 1.721 1.548 1.00 96.19 141 ASP A CA 1
ATOM 1102 C C . ASP A 1 141 ? -13.684 1.620 2.813 1.00 96.19 141 ASP A C 1
ATOM 1104 O O . ASP A 1 141 ? -13.024 0.610 3.077 1.00 96.19 141 ASP A O 1
ATOM 1108 N N . VAL A 1 142 ? -13.623 2.716 3.573 1.00 97.06 142 VAL A N 1
ATOM 1109 C CA . VAL A 1 142 ? -12.789 2.800 4.778 1.00 97.06 142 VAL A CA 1
ATOM 1110 C C . VAL A 1 142 ? -13.258 1.810 5.849 1.00 97.06 142 VAL A C 1
ATOM 1112 O O . VAL A 1 142 ? -12.418 1.283 6.581 1.00 97.06 142 VAL A O 1
ATOM 1115 N N . ALA A 1 143 ? -14.557 1.505 5.921 1.00 97.12 143 ALA A N 1
ATOM 1116 C CA . ALA A 1 143 ? -15.089 0.556 6.891 1.00 97.12 143 ALA A CA 1
ATOM 1117 C C . ALA A 1 143 ? -14.623 -0.872 6.573 1.00 97.12 143 ALA A C 1
ATOM 1119 O O . ALA A 1 143 ? -14.091 -1.553 7.458 1.00 97.12 143 ALA A O 1
ATOM 1120 N N . GLU A 1 144 ? -14.720 -1.297 5.307 1.00 97.12 144 GLU A N 1
ATOM 1121 C CA . GLU A 1 144 ? -14.193 -2.592 4.852 1.00 97.12 144 GLU A CA 1
ATOM 1122 C C . GLU A 1 144 ? -12.677 -2.682 5.096 1.00 97.12 144 GLU A C 1
ATOM 1124 O O . GLU A 1 144 ? -12.175 -3.647 5.679 1.00 97.12 144 GLU A O 1
ATOM 1129 N N . VAL A 1 145 ? -11.936 -1.641 4.707 1.00 97.94 145 VAL A N 1
ATOM 1130 C CA . VAL A 1 145 ? -10.478 -1.563 4.867 1.00 97.94 145 VAL A CA 1
ATOM 1131 C C . VAL A 1 145 ? -10.063 -1.678 6.337 1.00 97.94 145 VAL A C 1
ATOM 1133 O O . VAL A 1 145 ? -9.131 -2.423 6.659 1.00 97.94 145 VAL A O 1
ATOM 1136 N N . MET A 1 146 ? -10.755 -0.986 7.245 1.00 98.50 146 MET A N 1
ATOM 1137 C CA . MET A 1 146 ? -10.487 -1.063 8.682 1.00 98.50 146 MET A CA 1
ATOM 1138 C C . MET A 1 146 ? -10.834 -2.437 9.257 1.00 98.50 146 MET A C 1
ATOM 1140 O O . MET A 1 146 ? -10.069 -2.964 10.073 1.00 98.50 146 MET A O 1
ATOM 1144 N N . ALA A 1 147 ? -11.933 -3.052 8.813 1.00 98.12 147 ALA A N 1
ATOM 1145 C CA . ALA A 1 147 ? -12.312 -4.401 9.225 1.00 98.12 147 ALA A CA 1
ATOM 1146 C C . ALA A 1 147 ? -11.236 -5.430 8.836 1.00 98.12 147 ALA A C 1
ATOM 1148 O O . ALA A 1 147 ? -10.781 -6.190 9.701 1.00 98.12 147 ALA A O 1
ATOM 1149 N N . LEU A 1 148 ? -10.767 -5.384 7.581 1.00 98.25 148 LEU A N 1
ATOM 1150 C CA . LEU A 1 148 ? -9.665 -6.205 7.068 1.00 98.25 148 LEU A CA 1
ATOM 1151 C C . LEU A 1 148 ? -8.381 -5.992 7.874 1.00 98.25 148 LEU A C 1
ATOM 1153 O O . LEU A 1 148 ? -7.786 -6.949 8.370 1.00 98.25 148 LEU A O 1
ATOM 1157 N N . GLY A 1 149 ? -7.974 -4.734 8.060 1.00 98.50 149 GLY A N 1
ATOM 1158 C CA . GLY A 1 149 ? -6.754 -4.383 8.781 1.00 98.50 149 GLY A CA 1
ATOM 1159 C C . GLY A 1 149 ? -6.741 -4.888 10.222 1.00 98.50 149 GLY A C 1
ATOM 1160 O O . GLY A 1 149 ? -5.738 -5.428 10.689 1.00 98.50 149 GLY A O 1
ATOM 1161 N N . ALA A 1 150 ? -7.866 -4.759 10.921 1.00 98.44 150 ALA A N 1
ATOM 1162 C CA . ALA A 1 150 ? -8.003 -5.201 12.302 1.00 98.44 150 ALA A CA 1
ATOM 1163 C C . ALA A 1 150 ? -8.209 -6.724 12.440 1.00 98.44 150 ALA A C 1
ATOM 1165 O O . ALA A 1 150 ? -8.038 -7.265 13.530 1.00 98.44 150 ALA A O 1
ATOM 1166 N N . ALA A 1 151 ? -8.568 -7.442 11.372 1.00 98.19 151 ALA A N 1
ATOM 1167 C CA . ALA A 1 151 ? -8.641 -8.910 11.344 1.00 98.19 151 ALA A CA 1
ATOM 1168 C C . ALA A 1 151 ? -7.379 -9.582 10.758 1.00 98.19 151 ALA A C 1
ATOM 1170 O O . ALA A 1 151 ? -7.289 -10.809 10.740 1.00 98.19 151 ALA A O 1
ATOM 1171 N N . ASP A 1 152 ? -6.388 -8.810 10.299 1.00 98.69 152 ASP A N 1
ATOM 1172 C CA . ASP A 1 152 ? -5.218 -9.348 9.602 1.00 98.69 152 ASP A CA 1
ATOM 1173 C C . ASP A 1 152 ? -4.426 -10.349 10.457 1.00 98.69 152 ASP A C 1
ATOM 1175 O O . ASP A 1 152 ? -4.188 -10.153 11.650 1.00 98.69 152 ASP A O 1
ATOM 1179 N N . ARG A 1 153 ? -3.918 -11.411 9.828 1.00 97.62 153 ARG A N 1
ATOM 1180 C CA . ARG A 1 153 ? -3.078 -12.433 10.477 1.00 97.62 153 ARG A CA 1
ATOM 1181 C C . ARG A 1 153 ? -1.821 -11.869 11.158 1.00 97.62 153 ARG A C 1
ATOM 1183 O O . ARG A 1 153 ? -1.404 -12.369 12.207 1.00 97.62 153 ARG A O 1
ATOM 1190 N N . SER A 1 154 ? -1.228 -10.814 10.604 1.00 98.38 154 SER A N 1
ATOM 1191 C CA . SER A 1 154 ? -0.021 -10.161 11.108 1.00 98.38 154 SER A CA 1
ATOM 1192 C C . SER A 1 154 ? -0.346 -9.111 12.164 1.00 98.38 154 SER A C 1
ATOM 1194 O O . SER A 1 154 ? -1.084 -8.159 11.915 1.00 98.38 154 SER A O 1
ATOM 1196 N N . SER A 1 155 ? 0.299 -9.212 13.328 1.00 98.56 155 SER A N 1
ATOM 1197 C CA . SER A 1 155 ? 0.195 -8.179 14.365 1.00 98.56 155 SER A CA 1
ATOM 1198 C C . SER A 1 155 ? 0.715 -6.817 13.897 1.00 98.56 155 SER A C 1
ATOM 1200 O O . SER A 1 155 ? 0.274 -5.798 14.412 1.00 98.56 155 SER A O 1
ATOM 1202 N N . GLN A 1 156 ? 1.611 -6.767 12.904 1.00 98.25 156 GLN A N 1
ATOM 1203 C CA . GLN A 1 156 ? 2.080 -5.510 12.315 1.00 98.25 156 GLN A CA 1
ATOM 1204 C C . GLN A 1 156 ? 0.942 -4.743 11.630 1.00 98.25 156 GLN A C 1
ATOM 1206 O O . GLN A 1 156 ? 0.842 -3.532 11.794 1.00 98.25 156 GLN A O 1
ATOM 1211 N N . VAL A 1 157 ? 0.084 -5.438 10.881 1.00 98.81 157 VAL A N 1
ATOM 1212 C CA . VAL A 1 157 ? -1.041 -4.813 10.172 1.00 98.81 157 VAL A CA 1
ATOM 1213 C C . VAL A 1 157 ? -2.115 -4.391 11.174 1.00 98.81 157 VAL A C 1
ATOM 1215 O O . VAL A 1 157 ? -2.569 -3.253 11.135 1.00 98.81 157 VAL A O 1
ATOM 1218 N N . ARG A 1 158 ? -2.425 -5.244 12.160 1.00 98.81 158 ARG A N 1
ATOM 1219 C CA . ARG A 1 158 ? -3.377 -4.895 13.229 1.00 98.81 158 ARG A CA 1
ATOM 1220 C C . ARG A 1 158 ? -2.907 -3.717 14.092 1.00 98.81 158 ARG A C 1
ATOM 1222 O O . ARG A 1 158 ? -3.727 -2.917 14.529 1.00 98.81 158 ARG A O 1
ATOM 1229 N N . LYS A 1 159 ? -1.592 -3.546 14.296 1.00 98.69 159 LYS A N 1
ATOM 1230 C CA . LYS A 1 159 ? -1.029 -2.337 14.932 1.00 98.69 159 LYS A CA 1
ATOM 1231 C C . LYS A 1 159 ? -1.301 -1.083 14.107 1.00 98.69 159 LYS A C 1
ATOM 1233 O O . LYS A 1 159 ? -1.670 -0.073 14.691 1.00 98.69 159 LYS A O 1
ATOM 1238 N N . VAL A 1 160 ? -1.155 -1.156 12.782 1.00 98.62 160 VAL A N 1
ATOM 1239 C CA . VAL A 1 160 ? -1.519 -0.042 11.896 1.00 98.62 160 VAL A CA 1
ATOM 1240 C C . VAL A 1 160 ? -3.018 0.243 11.973 1.00 98.62 160 VAL A C 1
ATOM 1242 O O . VAL A 1 160 ? -3.391 1.404 12.080 1.00 98.62 160 VAL A O 1
ATOM 1245 N N . ALA A 1 161 ? -3.876 -0.781 12.008 1.00 98.69 161 ALA A N 1
ATOM 1246 C CA . ALA A 1 161 ? -5.312 -0.575 12.210 1.00 98.69 161 ALA A CA 1
ATOM 1247 C C . ALA A 1 161 ? -5.588 0.192 13.515 1.00 98.69 161 ALA A C 1
ATOM 1249 O O . ALA A 1 161 ? -6.327 1.171 13.505 1.00 98.69 161 ALA A O 1
ATOM 1250 N N . ALA A 1 162 ? -4.931 -0.191 14.616 1.00 98.50 162 ALA A N 1
ATOM 1251 C CA . ALA A 1 162 ? -5.045 0.515 15.890 1.00 98.50 162 ALA A CA 1
ATOM 1252 C C . ALA A 1 162 ? -4.535 1.971 15.816 1.00 98.50 162 ALA A C 1
ATOM 1254 O O . ALA A 1 162 ? -5.150 2.866 16.386 1.00 98.50 162 ALA A O 1
ATOM 1255 N N . GLU A 1 163 ? -3.440 2.233 15.095 1.00 98.06 163 GLU A N 1
ATOM 1256 C CA . GLU A 1 163 ? -2.920 3.595 14.877 1.00 98.06 163 GLU A CA 1
ATOM 1257 C C . GLU A 1 163 ? -3.880 4.458 14.039 1.00 98.06 163 GLU A C 1
ATOM 1259 O O . GLU A 1 163 ? -4.008 5.658 14.283 1.00 98.06 163 GLU A O 1
ATOM 1264 N N . MET A 1 164 ? -4.604 3.847 13.098 1.00 98.06 164 MET A N 1
ATOM 1265 C CA . MET A 1 164 ? -5.547 4.535 12.215 1.00 98.06 164 MET A CA 1
ATOM 1266 C C . MET A 1 164 ? -6.939 4.754 12.827 1.00 98.06 164 MET A C 1
ATOM 1268 O O . MET A 1 164 ? -7.752 5.452 12.222 1.00 98.06 164 MET A O 1
ATOM 1272 N N . LEU A 1 165 ? -7.211 4.254 14.040 1.00 98.06 165 LEU A N 1
ATOM 1273 C CA . LEU A 1 165 ? -8.494 4.447 14.733 1.00 98.06 165 LEU A CA 1
ATOM 1274 C C . LEU A 1 165 ? -8.882 5.920 14.869 1.00 98.06 165 LEU A C 1
ATOM 1276 O O . LEU A 1 165 ? -10.048 6.259 14.702 1.00 98.06 165 LEU A O 1
ATOM 1280 N N . LYS A 1 166 ? -7.914 6.812 15.119 1.00 96.38 166 LYS A N 1
ATOM 1281 C CA . LYS A 1 166 ? -8.189 8.253 15.206 1.00 96.38 166 LYS A CA 1
ATOM 1282 C C . LYS A 1 166 ? -8.688 8.817 13.876 1.00 96.38 166 LYS A C 1
ATOM 1284 O O . LYS A 1 166 ? -9.650 9.571 13.876 1.00 96.38 166 LYS A O 1
ATOM 1289 N N . ALA A 1 167 ? -8.040 8.462 12.767 1.00 95.75 167 ALA A N 1
ATOM 1290 C CA . ALA A 1 167 ? -8.455 8.910 11.439 1.00 95.75 167 ALA A CA 1
ATOM 1291 C C . ALA A 1 167 ? -9.824 8.328 11.067 1.00 95.75 167 ALA A C 1
ATOM 1293 O O . ALA A 1 167 ? -10.693 9.059 10.603 1.00 95.75 167 ALA A O 1
ATOM 1294 N N . TYR A 1 168 ? -10.043 7.042 11.351 1.00 97.44 168 TYR A N 1
ATOM 1295 C CA . TYR A 1 168 ? -11.329 6.397 11.109 1.00 97.44 168 TYR A CA 1
ATOM 1296 C C . TYR A 1 168 ? -12.452 7.003 11.959 1.00 97.44 168 TYR A C 1
ATOM 1298 O O . TYR A 1 168 ? -13.532 7.261 11.445 1.00 97.44 168 TYR A O 1
ATOM 1306 N N . GLY A 1 169 ? -12.181 7.325 13.226 1.00 96.38 169 GLY A N 1
ATOM 1307 C CA . GLY A 1 169 ? -13.151 7.930 14.137 1.00 96.38 169 GLY A CA 1
ATOM 1308 C C . GLY A 1 169 ? -13.593 9.345 13.760 1.00 96.38 169 GLY A C 1
ATOM 1309 O O . GLY A 1 169 ? -14.628 9.782 14.244 1.00 96.38 169 GLY A O 1
ATOM 1310 N N . VAL A 1 170 ? -12.859 10.056 12.893 1.00 95.25 170 VAL A N 1
ATOM 1311 C CA . VAL A 1 170 ? -13.346 11.318 12.300 1.00 95.25 170 VAL A CA 1
ATOM 1312 C C . VAL A 1 170 ? -14.480 11.051 11.303 1.00 95.25 170 VAL A C 1
ATOM 1314 O O . VAL A 1 170 ? -15.368 11.884 11.160 1.00 95.25 170 VAL A O 1
ATOM 1317 N N . LEU A 1 171 ? -14.449 9.901 10.624 1.00 94.00 171 LEU A N 1
ATOM 1318 C CA . LEU A 1 171 ? -15.440 9.502 9.623 1.00 94.00 171 LEU A CA 1
ATOM 1319 C C . LEU A 1 171 ? -16.624 8.776 10.270 1.00 94.00 171 LEU A C 1
ATOM 1321 O O . LEU A 1 171 ? -17.771 9.095 9.981 1.00 94.00 171 LEU A O 1
ATOM 1325 N N . ASP A 1 172 ? -16.334 7.821 11.155 1.00 96.25 172 ASP A N 1
ATOM 1326 C CA . ASP A 1 172 ? -17.331 7.031 11.877 1.00 96.25 172 ASP A CA 1
ATOM 1327 C C . ASP A 1 172 ? -16.854 6.735 13.316 1.00 96.25 172 ASP A C 1
ATOM 1329 O O . ASP A 1 172 ? -16.130 5.759 13.566 1.00 96.25 172 ASP A O 1
ATOM 1333 N N . PRO A 1 173 ? -17.241 7.575 14.297 1.00 96.12 173 PRO A N 1
ATOM 1334 C CA . PRO A 1 173 ? -16.850 7.399 15.693 1.00 96.12 173 PRO A CA 1
ATOM 1335 C C . PRO A 1 173 ? -17.323 6.075 16.306 1.00 96.12 173 PRO A C 1
ATOM 1337 O O . PRO A 1 173 ? -16.602 5.473 17.109 1.00 96.12 173 PRO A O 1
ATOM 1340 N N . GLN A 1 174 ? -18.531 5.618 15.958 1.00 96.38 174 GLN A N 1
ATOM 1341 C CA . GLN A 1 174 ? -19.123 4.417 16.548 1.00 96.38 174 GLN A CA 1
ATOM 1342 C C . GLN A 1 174 ? -18.430 3.163 16.021 1.00 96.38 174 GLN A C 1
ATOM 1344 O O . GLN A 1 174 ? -18.008 2.314 16.814 1.00 96.38 174 GLN A O 1
ATOM 1349 N N . ALA A 1 175 ? -18.226 3.074 14.706 1.00 96.81 175 ALA A N 1
ATOM 1350 C CA . ALA A 1 175 ? -17.517 1.952 14.112 1.00 96.81 175 ALA A CA 1
ATOM 1351 C C . ALA A 1 175 ? -16.041 1.922 14.537 1.00 96.81 175 ALA A C 1
ATOM 1353 O O . ALA A 1 175 ? -15.512 0.851 14.848 1.00 96.81 175 ALA A O 1
ATOM 1354 N N . ALA A 1 176 ? -15.376 3.079 14.640 1.00 97.69 176 ALA A N 1
ATOM 1355 C CA . ALA A 1 176 ? -14.014 3.148 15.166 1.00 97.69 176 ALA A CA 1
ATOM 1356 C C . ALA A 1 176 ? -13.934 2.642 16.614 1.00 97.69 176 ALA A C 1
ATOM 1358 O O . ALA A 1 176 ? -13.047 1.850 16.942 1.00 97.69 176 ALA A O 1
ATOM 1359 N N . ARG A 1 177 ? -14.892 3.016 17.474 1.00 97.56 177 ARG A N 1
ATOM 1360 C CA . ARG A 1 177 ? -14.976 2.500 18.849 1.00 97.56 177 ARG A CA 1
ATOM 1361 C C . ARG A 1 177 ? -15.188 0.986 18.886 1.00 97.56 177 ARG A C 1
ATOM 1363 O O . ARG A 1 177 ? -14.520 0.317 19.672 1.00 97.56 177 ARG A O 1
ATOM 1370 N N . ALA A 1 178 ? -16.043 0.433 18.027 1.00 97.69 178 ALA A N 1
ATOM 1371 C CA . ALA A 1 178 ? -16.257 -1.013 17.941 1.00 97.69 178 ALA A CA 1
ATOM 1372 C C . ALA A 1 178 ? -14.979 -1.768 17.527 1.00 97.69 178 ALA A C 1
ATOM 1374 O O . ALA A 1 178 ? -14.611 -2.769 18.147 1.00 97.69 178 ALA A O 1
ATOM 1375 N N . VAL A 1 179 ? -14.246 -1.258 16.530 1.00 98.19 179 VAL A N 1
ATOM 1376 C CA . VAL A 1 179 ? -12.947 -1.824 16.127 1.00 98.19 179 VAL A CA 1
ATOM 1377 C C . VAL A 1 179 ? -11.927 -1.723 17.264 1.00 98.19 179 VAL A C 1
ATOM 1379 O O . VAL A 1 179 ? -11.195 -2.682 17.512 1.00 98.19 179 VAL A O 1
ATOM 1382 N N . ALA A 1 180 ? -11.888 -0.598 17.980 1.00 98.19 180 ALA A N 1
ATOM 1383 C CA . ALA A 1 180 ? -10.982 -0.397 19.104 1.00 98.19 180 ALA A CA 1
ATOM 1384 C C . ALA A 1 180 ? -11.240 -1.382 20.252 1.00 98.19 180 ALA A C 1
ATOM 1386 O O . ALA A 1 180 ? -10.289 -1.971 20.759 1.00 98.19 180 ALA A O 1
ATOM 1387 N N . LEU A 1 181 ? -12.506 -1.613 20.619 1.00 98.19 181 LEU A N 1
ATOM 1388 C CA . LEU A 1 181 ? -12.879 -2.605 21.634 1.00 98.19 181 LEU A CA 1
ATOM 1389 C C . LEU A 1 181 ? -12.385 -4.004 21.248 1.00 98.19 181 LEU A C 1
ATOM 1391 O O . LEU A 1 181 ? -11.706 -4.652 22.038 1.00 98.19 181 LEU A O 1
ATOM 1395 N N . ARG A 1 182 ? -12.598 -4.420 19.993 1.00 97.69 182 ARG A N 1
ATOM 1396 C CA . ARG A 1 182 ? -12.083 -5.704 19.491 1.00 97.69 182 ARG A CA 1
ATOM 1397 C C . ARG A 1 182 ? -10.5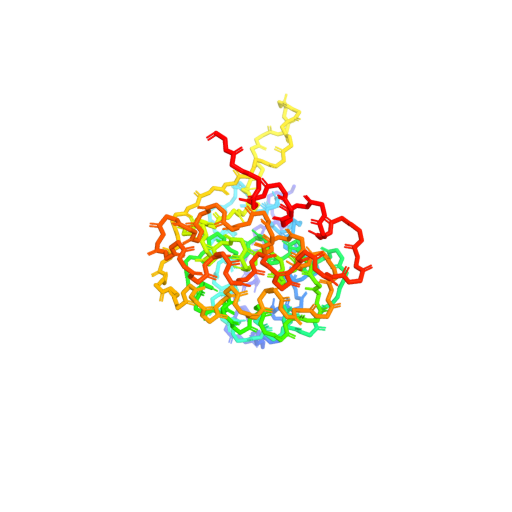54 -5.794 19.547 1.00 97.69 182 ARG A C 1
ATOM 1399 O O . ARG A 1 182 ? -10.003 -6.829 19.906 1.00 97.69 182 ARG A O 1
ATOM 1406 N N . LEU A 1 183 ? -9.845 -4.727 19.176 1.00 98.31 183 LEU A N 1
ATOM 1407 C CA . LEU A 1 183 ? -8.377 -4.698 19.198 1.00 98.31 183 LEU A CA 1
ATOM 1408 C C . LEU A 1 183 ? -7.798 -4.604 20.621 1.00 98.31 183 LEU A C 1
ATOM 1410 O O . LEU A 1 183 ? -6.647 -4.989 20.834 1.00 98.31 183 LEU A O 1
ATOM 1414 N N . ALA A 1 184 ? -8.568 -4.128 21.602 1.00 97.94 184 ALA A N 1
ATOM 1415 C CA . ALA A 1 184 ? -8.165 -4.118 23.008 1.00 97.94 184 ALA A CA 1
ATOM 1416 C C . ALA A 1 184 ? -8.033 -5.539 23.587 1.00 97.94 184 ALA A C 1
ATOM 1418 O O . ALA A 1 184 ? -7.266 -5.746 24.524 1.00 97.94 184 ALA A O 1
ATOM 1419 N N . GLU A 1 185 ? -8.689 -6.524 22.973 1.00 97.69 185 GLU A N 1
ATOM 1420 C CA . GLU A 1 185 ? -8.621 -7.947 23.328 1.00 97.69 185 GLU A CA 1
ATOM 1421 C C . GLU A 1 185 ? -7.583 -8.727 22.494 1.00 97.69 185 GLU A C 1
ATOM 1423 O O . GLU A 1 185 ? -7.436 -9.941 22.631 1.00 97.69 185 GLU A O 1
ATOM 1428 N N . ASP A 1 186 ? -6.821 -8.053 21.623 1.00 98.56 186 ASP A N 1
ATOM 1429 C CA . ASP A 1 186 ? -5.874 -8.711 20.721 1.00 98.56 186 ASP A CA 1
ATOM 1430 C C . ASP A 1 186 ? -4.814 -9.531 21.468 1.00 98.56 186 ASP A C 1
ATOM 1432 O O . ASP A 1 186 ? -4.240 -9.094 22.464 1.00 98.56 186 ASP A O 1
ATOM 1436 N N . ARG A 1 187 ? -4.421 -10.685 20.923 1.00 97.31 187 ARG A N 1
ATOM 1437 C CA . ARG A 1 187 ? -3.321 -11.498 21.475 1.00 97.31 187 ARG A CA 1
ATOM 1438 C C . ARG A 1 187 ? -1.986 -10.749 21.595 1.00 97.31 187 ARG A C 1
ATOM 1440 O O . ARG A 1 187 ? -1.174 -11.059 22.464 1.00 97.31 187 ARG A O 1
ATOM 1447 N N . ASN A 1 188 ? -1.727 -9.757 20.744 1.00 98.50 188 ASN A N 1
ATOM 1448 C CA . ASN A 1 188 ? -0.499 -8.972 20.768 1.00 98.50 188 ASN A CA 1
ATOM 1449 C C . ASN A 1 188 ? -0.620 -7.758 21.702 1.00 98.50 188 ASN A C 1
ATOM 1451 O O . ASN A 1 188 ? -1.383 -6.833 21.433 1.00 98.50 188 ASN A O 1
ATOM 1455 N N . ALA A 1 189 ? 0.230 -7.694 22.731 1.00 98.06 189 ALA A N 1
ATOM 1456 C CA . ALA A 1 189 ? 0.237 -6.590 23.697 1.00 98.06 189 ALA A CA 1
ATOM 1457 C C . ALA A 1 189 ? 0.386 -5.199 23.051 1.00 98.06 189 ALA A C 1
ATOM 1459 O O . ALA A 1 189 ? -0.242 -4.239 23.486 1.00 98.06 189 ALA A O 1
ATOM 1460 N N . GLY A 1 190 ? 1.169 -5.085 21.972 1.00 97.69 190 GLY A N 1
ATOM 1461 C CA . GLY A 1 190 ? 1.367 -3.813 21.279 1.00 97.69 190 GLY A CA 1
ATOM 1462 C C . GLY A 1 190 ? 0.161 -3.345 20.458 1.00 97.69 190 GLY A C 1
ATOM 1463 O O . GLY A 1 190 ? 0.080 -2.152 20.171 1.00 97.69 190 GLY A O 1
ATOM 1464 N N . VAL A 1 191 ? -0.741 -4.257 20.075 1.00 98.56 191 VAL A N 1
ATOM 1465 C CA . VAL A 1 191 ? -2.044 -3.921 19.475 1.00 98.56 191 VAL A CA 1
ATOM 1466 C C . VAL A 1 191 ? -2.990 -3.444 20.576 1.00 98.56 191 VAL A C 1
ATOM 1468 O O . VAL A 1 191 ? -3.498 -2.328 20.474 1.00 98.56 191 VAL A O 1
ATOM 1471 N N . ARG A 1 192 ? -3.119 -4.218 21.669 1.00 98.44 192 ARG A N 1
ATOM 1472 C CA . ARG A 1 192 ? -3.963 -3.859 22.823 1.00 98.44 192 ARG A CA 1
ATOM 1473 C C . ARG A 1 192 ? -3.641 -2.475 23.370 1.00 98.44 192 ARG A C 1
ATOM 1475 O O . ARG A 1 192 ? -4.540 -1.667 23.556 1.00 98.44 192 ARG A O 1
ATOM 1482 N N . ALA A 1 193 ? -2.356 -2.177 23.570 1.00 97.56 193 ALA A N 1
ATOM 1483 C CA . ALA A 1 193 ? -1.914 -0.891 24.105 1.00 97.56 193 ALA A CA 1
ATOM 1484 C C . ALA A 1 193 ? -2.340 0.299 23.224 1.00 97.56 193 ALA A C 1
ATOM 1486 O O . ALA A 1 193 ? -2.788 1.319 23.740 1.00 97.56 193 ALA A O 1
ATOM 1487 N N . ARG A 1 194 ? -2.241 0.168 21.893 1.00 97.25 194 ARG A N 1
ATOM 1488 C CA . ARG A 1 194 ? -2.652 1.221 20.944 1.00 97.25 194 ARG A CA 1
ATOM 1489 C C . ARG A 1 194 ? -4.165 1.406 20.916 1.00 97.25 194 ARG A C 1
ATOM 1491 O O . ARG A 1 194 ? -4.637 2.536 20.917 1.00 97.25 194 ARG A O 1
ATOM 1498 N N . ALA A 1 195 ? -4.909 0.303 20.906 1.00 97.31 195 ALA A N 1
ATOM 1499 C CA . ALA A 1 195 ? -6.366 0.334 20.931 1.00 97.31 195 ALA A CA 1
ATOM 1500 C C . ALA A 1 195 ? -6.897 0.924 22.247 1.00 97.31 195 ALA A C 1
ATOM 1502 O O . ALA A 1 195 ? -7.758 1.799 22.225 1.00 97.31 195 ALA A O 1
ATOM 1503 N N . GLY A 1 196 ? -6.321 0.519 23.382 1.00 96.69 196 GLY A N 1
ATOM 1504 C CA . GLY A 1 196 ? -6.647 1.070 24.697 1.00 96.69 196 GLY A CA 1
ATOM 1505 C C . GLY A 1 196 ? -6.417 2.578 24.763 1.00 96.69 196 GLY A C 1
ATOM 1506 O O . GLY A 1 196 ? -7.276 3.302 25.248 1.00 96.69 196 GLY A O 1
ATOM 1507 N N . TRP A 1 197 ? -5.321 3.071 24.180 1.00 95.19 197 TRP A N 1
ATOM 1508 C CA . TRP A 1 197 ? -5.047 4.509 24.124 1.00 95.19 197 TRP A CA 1
ATOM 1509 C C . TRP A 1 197 ? -6.114 5.313 23.366 1.00 95.19 197 TRP A C 1
ATOM 1511 O O . TRP A 1 197 ? -6.379 6.453 23.727 1.00 95.19 197 TRP A O 1
ATOM 1521 N N . PHE A 1 198 ? -6.741 4.734 22.336 1.00 95.69 198 PHE A N 1
ATOM 1522 C CA . PHE A 1 198 ? -7.872 5.362 21.642 1.00 95.69 198 PHE A CA 1
ATOM 1523 C C . PHE A 1 198 ? -9.156 5.374 22.491 1.00 95.69 198 PHE A C 1
ATOM 1525 O O . PHE A 1 198 ? -9.962 6.291 22.363 1.00 95.69 198 PHE A O 1
ATOM 1532 N N . LEU A 1 199 ? -9.360 4.366 23.347 1.00 95.69 199 LEU A N 1
ATOM 1533 C CA . LEU A 1 199 ? -10.550 4.240 24.197 1.00 95.69 199 LEU A CA 1
ATOM 1534 C C . LEU A 1 199 ? -10.502 5.127 25.446 1.00 95.69 199 LEU A C 1
ATOM 1536 O O . LEU A 1 199 ? -11.557 5.433 26.006 1.00 95.69 199 LEU A O 1
ATOM 1540 N N . THR A 1 200 ? -9.309 5.526 25.888 1.00 90.56 200 THR A N 1
ATOM 1541 C CA . THR A 1 200 ? -9.145 6.415 27.039 1.00 90.56 200 THR A CA 1
ATOM 1542 C C . THR A 1 200 ? -9.617 7.832 26.686 1.00 90.56 200 THR A C 1
ATOM 1544 O O . THR A 1 200 ? -9.067 8.435 25.760 1.00 90.56 200 THR A O 1
ATOM 1547 N N . PRO A 1 201 ? -10.603 8.394 27.413 1.00 64.56 201 PRO A N 1
ATOM 1548 C CA . PRO A 1 201 ? -11.023 9.781 27.239 1.00 64.56 201 PRO A CA 1
ATOM 1549 C C . PRO A 1 201 ? -9.844 10.737 27.445 1.00 64.56 201 PRO A C 1
ATOM 1551 O O . PRO A 1 201 ? -9.026 10.528 28.343 1.00 64.56 201 PRO A O 1
ATOM 1554 N N . ARG A 1 202 ? -9.764 11.775 26.613 1.00 59.06 202 ARG A N 1
ATOM 1555 C CA . ARG A 1 202 ? -8.892 12.932 26.831 1.00 59.06 202 ARG A CA 1
ATOM 1556 C C . ARG A 1 202 ? -9.714 14.109 27.307 1.00 59.06 202 ARG A C 1
ATOM 1558 O O . ARG A 1 202 ? -10.839 14.249 26.780 1.00 59.06 202 ARG A O 1
#

Organism: NCBI:txid404875